Protein AF-A0A9P5Z2N4-F1 (afdb_monomer)

pLDDT: mean 78.74, std 19.6, range [41.5, 98.44]

Sequence (209 aa):
MLFASHQILLLLTFIFSVGIQAVDCGVVTLYYVSRPVPSGFTTISASVEAVGTTIASAIGPGDAGMTRYEIQKIQSKLVFYESDTTVTAVETPFTYTYTMEQGATSVYASVPPFITHQSGAGTEVLYLGIQQNCSLDITQHTGQCVSVDKHPVLVSGDSTSTATTATATFSGQLIPLATLVTSDAKLSRQLMKAPVILLLGAIMTMIAI

Mean predicted aligned error: 12.34 Å

Structure (mmCIF, N/CA/C/O backbone):
data_AF-A0A9P5Z2N4-F1
#
_entry.id   AF-A0A9P5Z2N4-F1
#
loop_
_atom_site.group_PDB
_atom_site.id
_atom_site.type_symbol
_atom_site.label_atom_id
_atom_site.label_alt_id
_atom_site.label_comp_id
_atom_site.label_asym_id
_atom_site.label_entity_id
_atom_site.label_seq_id
_atom_site.pdbx_PDB_ins_code
_atom_site.Cartn_x
_atom_site.Cartn_y
_atom_site.Cartn_z
_atom_site.occupancy
_atom_site.B_iso_or_equiv
_atom_site.auth_seq_id
_atom_site.auth_comp_id
_atom_site.auth_asym_id
_atom_site.auth_atom_id
_atom_site.pdbx_PDB_model_num
ATOM 1 N N . MET A 1 1 ? -26.897 -2.315 73.706 1.00 49.47 1 MET A N 1
ATOM 2 C CA . MET A 1 1 ? -25.876 -3.170 73.061 1.00 49.47 1 MET A CA 1
ATOM 3 C C . MET A 1 1 ? -26.422 -3.656 71.721 1.00 49.47 1 MET A C 1
ATOM 5 O O . MET A 1 1 ? -27.088 -4.674 71.720 1.00 49.47 1 MET A O 1
ATOM 9 N N . LEU A 1 2 ? -26.264 -2.902 70.622 1.00 49.06 2 LEU A N 1
ATOM 10 C CA . LEU A 1 2 ? -26.713 -3.303 69.266 1.00 49.06 2 LEU A CA 1
ATOM 11 C C . LEU A 1 2 ? -26.264 -2.262 68.212 1.00 49.06 2 LEU A C 1
ATOM 13 O O . LEU A 1 2 ? -27.088 -1.648 67.556 1.00 49.06 2 LEU A O 1
ATOM 17 N N . PHE A 1 3 ? -24.960 -1.983 68.080 1.00 49.25 3 PHE A N 1
ATOM 18 C CA . PHE A 1 3 ? -24.471 -1.037 67.047 1.00 49.25 3 PHE A CA 1
ATOM 19 C C . PHE A 1 3 ? -23.152 -1.436 66.354 1.00 49.25 3 PHE A C 1
ATOM 21 O O . PHE A 1 3 ? -22.689 -0.724 65.472 1.00 49.25 3 PHE A O 1
ATOM 28 N N . ALA A 1 4 ? -22.557 -2.592 66.670 1.00 51.97 4 ALA A N 1
ATOM 29 C CA . ALA A 1 4 ? -21.229 -2.958 66.155 1.00 51.97 4 ALA A CA 1
ATOM 30 C C . ALA A 1 4 ? -21.228 -3.743 64.820 1.00 51.97 4 ALA A C 1
ATOM 32 O O . ALA A 1 4 ? -20.167 -3.976 64.251 1.00 51.97 4 ALA A O 1
ATOM 33 N N . SER A 1 5 ? -22.389 -4.150 64.287 1.00 51.84 5 SER A N 1
ATOM 34 C CA . SER A 1 5 ? -22.452 -5.127 63.177 1.00 51.84 5 SER A CA 1
ATOM 35 C C . SER A 1 5 ? -22.497 -4.530 61.760 1.00 51.84 5 SER A C 1
ATOM 37 O O . SER A 1 5 ? -22.418 -5.282 60.794 1.00 51.84 5 SER A O 1
ATOM 39 N N . HIS A 1 6 ? -22.635 -3.209 61.599 1.00 48.25 6 HIS A N 1
ATOM 40 C CA . HIS A 1 6 ? -22.737 -2.576 60.269 1.00 48.25 6 HIS A CA 1
ATOM 41 C C . HIS A 1 6 ? -21.386 -2.166 59.657 1.00 48.25 6 HIS A C 1
ATOM 43 O O . HIS A 1 6 ? -21.294 -1.962 58.451 1.00 48.25 6 HIS A O 1
ATOM 49 N N . GLN A 1 7 ? -20.325 -2.074 60.461 1.00 50.56 7 GLN A N 1
ATOM 50 C CA . GLN A 1 7 ? -19.007 -1.615 59.998 1.00 50.56 7 GLN A CA 1
ATOM 51 C C . GLN A 1 7 ? -18.205 -2.727 59.293 1.00 50.56 7 GLN A C 1
ATOM 53 O O . GLN A 1 7 ? -17.388 -2.444 58.423 1.00 50.56 7 GLN A O 1
ATOM 58 N N . ILE A 1 8 ? -18.476 -3.999 59.612 1.00 51.78 8 ILE A N 1
ATOM 59 C CA . ILE A 1 8 ? -17.767 -5.153 59.028 1.00 51.78 8 ILE A CA 1
ATOM 60 C C . ILE A 1 8 ? -18.281 -5.475 57.612 1.00 51.78 8 ILE A C 1
ATOM 62 O O . ILE A 1 8 ? -17.512 -5.916 56.762 1.00 51.78 8 ILE A O 1
ATOM 66 N N . LEU A 1 9 ? -19.556 -5.190 57.319 1.00 46.62 9 LEU A N 1
ATOM 67 C CA . LEU A 1 9 ? -20.145 -5.457 56.002 1.00 46.62 9 LEU A CA 1
ATOM 68 C C . LEU A 1 9 ? -19.661 -4.464 54.927 1.00 46.62 9 LEU A C 1
ATOM 70 O O . LEU A 1 9 ? -19.480 -4.846 53.776 1.00 46.62 9 LEU A O 1
ATOM 74 N N . LEU A 1 10 ? -19.376 -3.215 55.316 1.00 49.34 10 LEU A N 1
ATOM 75 C CA . LEU A 1 10 ? -18.890 -2.157 54.417 1.00 49.34 10 LEU A CA 1
ATOM 76 C C . LEU A 1 10 ? -17.447 -2.386 53.933 1.00 49.34 10 LEU A C 1
ATOM 78 O O . LEU A 1 10 ? -17.110 -2.025 52.804 1.00 49.34 10 LEU A O 1
ATOM 82 N N . LEU A 1 11 ? -16.605 -3.029 54.749 1.00 48.59 11 LEU A N 1
ATOM 83 C CA . LEU A 1 11 ? -15.219 -3.353 54.385 1.00 48.59 11 LEU A CA 1
ATOM 84 C C . LEU A 1 11 ? -15.117 -4.516 53.385 1.00 48.59 11 LEU A C 1
ATOM 86 O O . LEU A 1 11 ? -14.199 -4.538 52.568 1.00 48.59 11 LEU A O 1
ATOM 90 N N . LEU A 1 12 ? -16.076 -5.447 53.393 1.00 48.12 12 LEU A N 1
ATOM 91 C CA . LEU A 1 12 ? -16.106 -6.579 52.459 1.00 48.12 12 LEU A CA 1
ATOM 92 C C . LEU A 1 12 ? -16.550 -6.182 51.041 1.00 48.12 12 LEU A C 1
ATOM 94 O O . LEU A 1 12 ? -16.115 -6.802 50.074 1.00 48.12 12 LEU A O 1
ATOM 98 N N . THR A 1 13 ? -17.330 -5.110 50.888 1.00 51.53 13 THR A N 1
ATOM 99 C CA . THR A 1 13 ? -17.713 -4.575 49.568 1.00 51.53 13 THR A CA 1
ATOM 100 C C . THR A 1 13 ? -16.596 -3.821 48.842 1.00 51.53 13 THR A C 1
ATOM 102 O O . THR A 1 13 ? -16.658 -3.694 47.624 1.00 51.53 13 THR A O 1
ATOM 105 N N . PHE A 1 14 ? -15.556 -3.354 49.542 1.00 47.91 14 PHE A N 1
ATOM 106 C CA . PHE A 1 14 ? -14.474 -2.573 48.920 1.00 47.91 14 PHE A CA 1
ATOM 107 C C . PHE A 1 14 ? -13.378 -3.440 48.271 1.00 47.91 14 PHE A C 1
ATOM 109 O O . PHE A 1 14 ? -12.600 -2.952 47.456 1.00 47.91 14 PHE A O 1
ATOM 116 N N . ILE A 1 15 ? -13.312 -4.734 48.605 1.00 51.53 15 ILE A N 1
ATOM 117 C CA . ILE A 1 15 ? -12.275 -5.652 48.098 1.00 51.53 15 ILE A CA 1
ATOM 118 C C . ILE A 1 15 ? -12.666 -6.256 46.733 1.00 51.53 15 ILE A C 1
ATOM 120 O O . ILE A 1 15 ? -11.799 -6.681 45.975 1.00 51.53 15 ILE A O 1
ATOM 124 N N . PHE A 1 16 ? -13.951 -6.226 46.359 1.00 47.72 16 PHE A N 1
ATOM 125 C CA . PHE A 1 16 ? -14.442 -6.798 45.094 1.00 47.72 16 PHE A CA 1
ATOM 126 C C . PHE A 1 16 ? -14.500 -5.818 43.910 1.00 47.72 16 PHE A C 1
ATOM 128 O O . PHE A 1 16 ? -14.887 -6.209 42.812 1.00 47.72 16 PHE A O 1
ATOM 135 N N . SER A 1 17 ? -14.086 -4.562 44.091 1.00 48.25 17 SER A N 1
ATOM 136 C CA . SER A 1 17 ? -14.021 -3.561 43.016 1.00 48.25 17 SER A 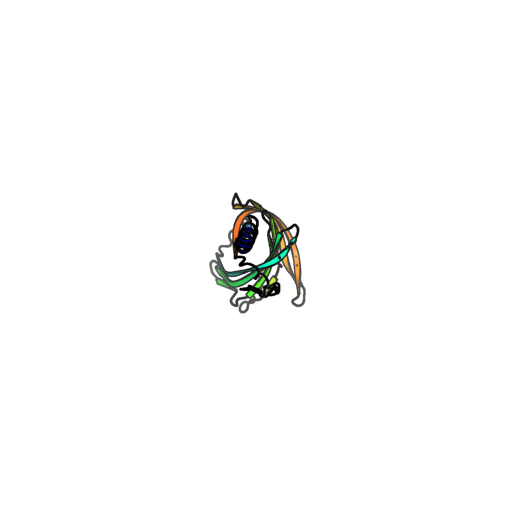CA 1
ATOM 137 C C . SER A 1 17 ? -12.646 -3.457 42.350 1.00 48.25 17 SER A C 1
ATOM 139 O O . SER A 1 17 ? -12.374 -2.476 41.658 1.00 48.25 17 SER A O 1
ATOM 141 N N . VAL A 1 18 ? -11.782 -4.474 42.488 1.00 55.22 18 VAL A N 1
ATOM 142 C CA . VAL A 1 18 ? -10.715 -4.706 41.500 1.00 55.22 18 VAL A CA 1
ATOM 143 C C . VAL A 1 18 ? -11.405 -5.221 40.239 1.00 55.22 18 VAL A C 1
ATOM 145 O O . VAL A 1 18 ? -11.436 -6.415 39.955 1.00 55.22 18 VAL A O 1
ATOM 148 N N . GLY A 1 19 ? -12.061 -4.292 39.543 1.00 54.59 19 GLY A N 1
ATOM 149 C CA . GLY A 1 19 ? -12.701 -4.533 38.269 1.00 54.59 19 GLY A CA 1
ATOM 150 C C . GLY A 1 19 ? -11.658 -5.119 37.339 1.00 54.59 19 GLY A C 1
ATOM 151 O O . GLY A 1 19 ? -10.677 -4.458 36.996 1.00 54.59 19 GLY A O 1
ATOM 152 N N . ILE A 1 20 ? -11.866 -6.379 36.972 1.00 55.12 20 ILE A N 1
ATOM 153 C CA . ILE A 1 20 ? -11.222 -6.999 35.827 1.00 55.12 20 ILE A CA 1
ATOM 154 C C . ILE A 1 20 ? -11.697 -6.169 34.637 1.00 55.12 20 ILE A C 1
ATOM 156 O O . ILE A 1 20 ? -12.776 -6.405 34.099 1.00 55.12 20 ILE A O 1
ATOM 160 N N . GLN A 1 21 ? -10.955 -5.118 34.297 1.00 57.78 21 GLN A N 1
ATOM 161 C CA . GLN A 1 21 ? -11.169 -4.430 33.039 1.00 57.78 21 GLN A CA 1
ATOM 162 C C . GLN A 1 21 ? -10.746 -5.434 31.979 1.00 57.78 21 GLN A C 1
ATOM 164 O O . GLN A 1 21 ? -9.568 -5.785 31.880 1.00 57.78 21 GLN A O 1
ATOM 169 N N . ALA A 1 22 ? -11.742 -5.996 31.296 1.00 56.75 22 ALA A N 1
ATOM 170 C CA . ALA A 1 22 ? -11.504 -6.792 30.114 1.00 56.75 22 ALA A CA 1
ATOM 171 C C . ALA A 1 22 ? -10.691 -5.917 29.160 1.00 56.75 22 ALA A C 1
ATOM 173 O O . ALA A 1 22 ? -11.101 -4.819 28.793 1.00 56.75 22 ALA A O 1
ATOM 174 N N . VAL A 1 23 ? -9.488 -6.386 28.864 1.00 59.09 23 VAL A N 1
ATOM 175 C CA . VAL A 1 23 ? -8.618 -5.811 27.851 1.00 59.09 23 VAL A CA 1
ATOM 176 C C . VAL A 1 23 ? -9.277 -6.117 26.511 1.00 59.09 23 VAL A C 1
ATOM 178 O O . VAL A 1 23 ? -9.198 -7.248 26.028 1.00 59.09 23 VAL A O 1
ATOM 181 N N . ASP A 1 24 ? -9.992 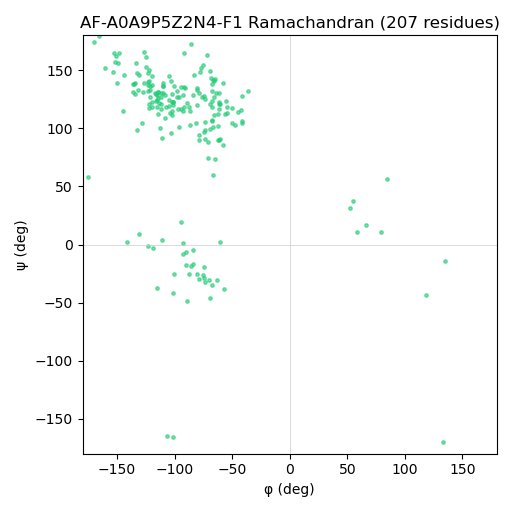-5.143 25.951 1.00 65.62 24 ASP A N 1
ATOM 182 C CA . ASP A 1 24 ? -10.571 -5.265 24.617 1.00 65.62 24 ASP A CA 1
ATOM 183 C C . ASP A 1 24 ? -9.448 -5.130 23.586 1.00 65.62 24 ASP A C 1
ATOM 185 O O . ASP A 1 24 ? -9.028 -4.036 23.207 1.00 65.62 24 ASP A O 1
ATOM 189 N N . CYS A 1 25 ? -8.943 -6.273 23.122 1.00 74.00 25 CYS A N 1
ATOM 190 C CA . CYS A 1 25 ? -8.045 -6.326 21.978 1.00 74.00 25 CYS A CA 1
ATOM 191 C C . CYS A 1 25 ? -8.780 -5.802 20.735 1.00 74.00 25 CYS A C 1
ATOM 193 O O . CYS A 1 25 ? -9.564 -6.520 20.111 1.00 74.00 25 CYS A O 1
ATOM 195 N N . GLY A 1 26 ? -8.506 -4.555 20.354 1.00 84.19 26 GLY A N 1
ATOM 196 C CA . GLY A 1 26 ? -8.968 -3.990 19.093 1.00 84.19 26 GLY A CA 1
ATOM 197 C C . GLY A 1 26 ? -8.356 -4.724 17.897 1.00 84.19 26 GLY A C 1
ATOM 198 O O . GLY A 1 26 ? -7.142 -4.925 17.821 1.00 84.19 26 GLY A O 1
ATOM 199 N N . VAL A 1 27 ? -9.193 -5.122 16.939 1.00 90.88 27 VAL A N 1
ATOM 200 C CA . VAL A 1 27 ? -8.747 -5.622 15.633 1.00 90.88 27 VAL A CA 1
ATOM 201 C C . VAL A 1 27 ? -9.061 -4.558 14.593 1.00 90.88 27 VAL A C 1
ATOM 203 O O . VAL A 1 27 ? -10.222 -4.215 14.379 1.00 90.88 27 VAL A O 1
ATOM 206 N N . VAL A 1 28 ? -8.029 -4.036 13.938 1.00 93.00 28 VAL A N 1
ATOM 207 C CA . VAL A 1 28 ? -8.159 -3.015 12.897 1.00 93.00 28 VAL A CA 1
ATOM 208 C C . VAL A 1 28 ? -7.728 -3.607 11.568 1.00 93.00 28 VAL A C 1
ATOM 210 O O . VAL A 1 28 ? -6.590 -4.041 11.420 1.00 93.00 28 VAL A O 1
ATOM 213 N N . THR A 1 29 ? -8.622 -3.601 10.582 1.00 96.12 29 THR A N 1
ATOM 214 C CA . THR A 1 29 ? -8.274 -3.983 9.208 1.00 96.12 29 THR A CA 1
ATOM 215 C C . THR A 1 29 ? -8.096 -2.734 8.361 1.00 96.12 29 THR A C 1
ATOM 217 O O . THR A 1 29 ? -8.993 -1.897 8.267 1.00 96.12 29 THR A O 1
ATOM 220 N N . LEU A 1 30 ? -6.920 -2.606 7.761 1.00 97.00 30 LEU A N 1
ATOM 221 C CA . LEU A 1 30 ? -6.584 -1.569 6.800 1.00 97.00 30 LEU A CA 1
ATOM 222 C C . LEU A 1 30 ? -7.135 -1.955 5.435 1.00 97.00 30 LEU A C 1
ATOM 224 O O . LEU A 1 30 ? -6.949 -3.092 5.006 1.00 97.00 30 LEU A O 1
ATOM 228 N N . TYR A 1 31 ? -7.771 -1.014 4.749 1.00 97.38 31 TYR A N 1
ATOM 229 C CA . TYR A 1 31 ? -8.357 -1.239 3.432 1.00 97.38 31 TYR A CA 1
ATOM 230 C C . TYR A 1 31 ? -7.777 -0.282 2.401 1.00 97.38 31 TYR A C 1
ATOM 232 O O . TYR A 1 31 ? -7.442 0.862 2.700 1.00 97.38 31 TYR A O 1
ATOM 240 N N . TYR A 1 32 ? -7.729 -0.742 1.156 1.00 96.00 32 TYR A N 1
ATOM 241 C CA . TYR A 1 32 ? -7.607 0.126 -0.007 1.00 96.00 32 TYR A CA 1
ATOM 242 C C . TYR A 1 32 ? -8.747 -0.154 -0.985 1.00 96.00 32 TYR A C 1
ATOM 244 O O . TYR A 1 32 ? -9.396 -1.197 -0.920 1.00 96.00 32 TYR A O 1
ATOM 252 N N . VAL A 1 33 ? -9.001 0.786 -1.893 1.00 97.75 33 VAL A N 1
ATOM 253 C CA . VAL A 1 33 ? -10.043 0.651 -2.916 1.00 97.75 33 VAL A CA 1
ATOM 254 C C . VAL A 1 33 ? -9.406 0.190 -4.220 1.00 97.75 33 VAL A C 1
ATOM 256 O O . VAL A 1 33 ? -8.464 0.820 -4.706 1.00 97.75 33 VAL A O 1
ATOM 259 N N . SER A 1 34 ? -9.923 -0.889 -4.807 1.00 96.31 34 SER A N 1
ATOM 260 C CA . SER A 1 34 ? -9.450 -1.408 -6.091 1.00 96.31 34 SER A CA 1
ATOM 261 C C . SER A 1 34 ? -9.640 -0.368 -7.203 1.00 96.31 34 SER A C 1
ATOM 263 O O . SER A 1 34 ? -10.770 0.041 -7.480 1.00 96.31 34 SER A O 1
ATOM 265 N N . ARG A 1 35 ? -8.565 0.043 -7.879 1.00 92.88 35 ARG A N 1
ATOM 266 C CA . ARG A 1 35 ? -8.661 0.931 -9.046 1.00 92.88 35 ARG A CA 1
ATOM 267 C C . ARG A 1 35 ? -9.081 0.121 -10.281 1.00 92.88 35 ARG A C 1
ATOM 269 O O . ARG A 1 35 ? -8.463 -0.912 -10.538 1.00 92.88 35 ARG A O 1
ATOM 276 N N . PRO A 1 36 ? -10.092 0.554 -11.056 1.00 89.50 36 PRO A N 1
ATOM 277 C CA . PRO A 1 36 ? -10.423 -0.105 -12.313 1.00 89.50 36 PRO A CA 1
ATOM 278 C C . PRO A 1 36 ? -9.267 0.038 -13.309 1.00 89.50 36 PRO A C 1
ATOM 280 O O . PRO A 1 36 ? -8.630 1.091 -13.388 1.00 89.50 36 PRO A O 1
ATOM 283 N N . VAL A 1 37 ? -9.015 -1.015 -14.088 1.00 83.44 37 VAL A N 1
ATOM 284 C CA . VAL A 1 37 ? -8.074 -0.952 -15.213 1.00 83.44 37 VAL A CA 1
ATOM 285 C C . VAL A 1 37 ? -8.684 -0.026 -16.276 1.00 83.44 37 VAL A C 1
ATOM 287 O O . VAL A 1 37 ? -9.816 -0.282 -16.694 1.00 83.44 37 VAL A O 1
ATOM 290 N N . PRO A 1 38 ? -8.006 1.056 -16.706 1.00 77.56 38 PRO A N 1
ATOM 291 C CA . PRO A 1 38 ? -8.596 1.988 -17.660 1.00 77.56 38 PRO A CA 1
ATOM 292 C C . PRO A 1 38 ? -8.916 1.293 -18.990 1.00 77.56 38 PRO A C 1
ATOM 294 O O . PRO A 1 38 ? -8.071 0.614 -19.576 1.00 77.56 38 PRO A O 1
ATOM 297 N N . SER A 1 39 ? -10.141 1.475 -19.485 1.00 67.06 39 SER A N 1
ATOM 298 C CA . SER A 1 39 ? -10.569 0.971 -20.790 1.00 67.06 39 SER A CA 1
ATOM 299 C C . SER A 1 39 ? -9.785 1.686 -21.893 1.00 67.06 39 SER A C 1
ATOM 301 O O . SER A 1 39 ? -9.961 2.887 -22.085 1.00 67.06 39 SER A O 1
ATOM 303 N N . GLY A 1 40 ? -8.907 0.977 -22.600 1.00 58.91 40 GLY A N 1
ATOM 304 C CA . GLY A 1 40 ? -8.077 1.561 -23.664 1.00 58.91 40 GLY A CA 1
ATOM 305 C C . GLY A 1 40 ? -6.610 1.150 -23.608 1.00 58.91 40 GLY A C 1
ATOM 306 O O . GLY A 1 40 ? -5.910 1.280 -24.607 1.00 58.91 40 GLY A O 1
ATOM 307 N N . PHE A 1 41 ? -6.156 0.575 -22.493 1.00 60.38 41 PHE A N 1
ATOM 308 C CA . PHE A 1 41 ? -4.926 -0.205 -22.512 1.00 60.38 41 PHE A CA 1
ATOM 309 C C . PHE A 1 41 ? -5.237 -1.527 -23.215 1.00 60.38 41 PHE A C 1
ATOM 311 O O . PHE A 1 41 ? -5.923 -2.384 -22.657 1.00 60.38 41 PHE A O 1
ATOM 318 N N . THR A 1 42 ? -4.775 -1.685 -24.462 1.00 55.41 42 THR A N 1
ATOM 319 C CA . THR A 1 42 ? -4.594 -3.020 -25.046 1.00 55.41 42 THR A CA 1
ATOM 320 C C . THR A 1 42 ? -3.799 -3.802 -24.025 1.00 55.41 42 THR A C 1
ATOM 322 O O . THR A 1 42 ? -2.700 -3.369 -23.680 1.00 55.41 42 THR A O 1
ATOM 325 N N . THR A 1 43 ? -4.385 -4.872 -23.486 1.00 55.69 43 THR A N 1
ATOM 326 C CA . THR A 1 43 ? -3.714 -5.784 -22.564 1.00 55.69 43 THR A CA 1
ATOM 327 C C . THR A 1 43 ? -2.366 -6.106 -23.178 1.00 55.69 43 THR A C 1
ATOM 329 O O . THR A 1 43 ? -2.301 -6.836 -24.166 1.00 55.69 43 THR A O 1
ATOM 332 N N . ILE A 1 44 ? -1.303 -5.490 -22.659 1.00 57.53 44 ILE A N 1
ATOM 333 C CA . ILE A 1 44 ? 0.042 -5.925 -22.980 1.00 57.53 44 ILE A CA 1
ATOM 334 C C . ILE A 1 44 ? -0.001 -7.394 -22.585 1.00 57.53 44 ILE A C 1
ATOM 336 O O . ILE A 1 44 ? -0.387 -7.704 -21.458 1.00 57.53 44 ILE A O 1
ATOM 340 N N . SER A 1 45 ? 0.307 -8.299 -23.510 1.00 65.56 45 SER A N 1
ATOM 341 C CA . SER A 1 45 ? 0.278 -9.749 -23.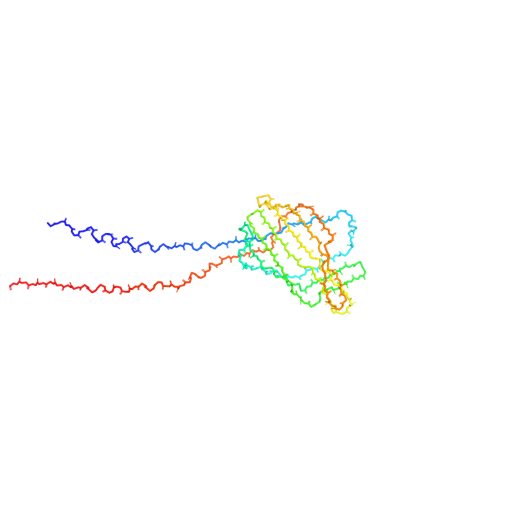271 1.00 65.56 45 SER A CA 1
ATOM 342 C C . SER A 1 45 ? 1.239 -10.185 -22.154 1.00 65.56 45 SER A C 1
ATOM 344 O O . SER A 1 45 ? 1.365 -11.373 -21.880 1.00 65.56 45 SER A O 1
ATOM 346 N N . ALA A 1 46 ? 1.924 -9.222 -21.532 1.00 76.81 46 ALA A N 1
ATOM 347 C CA . ALA A 1 46 ? 2.723 -9.365 -20.346 1.00 76.81 46 ALA A CA 1
ATOM 348 C C . ALA A 1 46 ? 1.859 -9.802 -19.156 1.00 76.81 46 ALA A C 1
ATOM 350 O O . ALA A 1 46 ? 1.039 -9.032 -18.648 1.00 76.81 46 ALA A O 1
ATOM 351 N N . SER A 1 47 ? 2.072 -11.023 -18.669 1.00 85.12 47 SER A N 1
ATOM 352 C CA . SER A 1 47 ? 1.619 -11.373 -17.321 1.00 85.12 47 SER A CA 1
ATOM 353 C C . SER A 1 47 ? 2.651 -10.895 -16.300 1.00 85.12 47 SER A C 1
ATOM 355 O O . SER A 1 47 ? 3.849 -10.863 -16.584 1.00 85.12 47 SER A O 1
ATOM 357 N N . VAL A 1 48 ? 2.188 -10.477 -15.124 1.00 87.69 48 VAL A N 1
ATOM 358 C CA . VAL A 1 48 ? 3.053 -9.950 -14.065 1.00 87.69 48 VAL A CA 1
ATOM 359 C C . VAL A 1 48 ? 2.999 -10.891 -12.877 1.00 87.69 48 VAL A C 1
ATOM 361 O O . VAL A 1 48 ? 1.927 -11.146 -12.331 1.00 87.69 48 VAL A O 1
ATOM 364 N N . GLU A 1 49 ? 4.158 -11.375 -12.446 1.00 90.88 49 GLU A N 1
ATOM 365 C CA . GLU A 1 49 ? 4.310 -12.057 -11.166 1.00 90.88 49 GLU A CA 1
ATOM 366 C C . GLU A 1 49 ? 5.000 -11.119 -10.184 1.00 90.88 49 GLU A C 1
ATOM 368 O O . GLU A 1 49 ? 6.140 -10.706 -10.392 1.00 90.88 49 GLU A O 1
ATOM 373 N N . ALA A 1 50 ? 4.306 -10.808 -9.094 1.00 90.62 50 ALA A N 1
ATOM 374 C CA . ALA A 1 50 ? 4.827 -10.003 -8.004 1.00 90.62 50 ALA A CA 1
ATOM 375 C C . ALA A 1 50 ? 4.759 -10.807 -6.703 1.00 90.62 50 ALA A C 1
ATOM 377 O O . ALA A 1 50 ? 3.697 -11.300 -6.328 1.00 90.62 50 ALA A O 1
ATOM 378 N N . VAL A 1 51 ? 5.885 -10.906 -5.998 1.00 93.69 51 VAL A N 1
ATOM 379 C CA . VAL A 1 51 ? 5.966 -11.511 -4.663 1.00 93.69 51 VAL A CA 1
ATOM 380 C C . VAL A 1 51 ? 6.510 -10.479 -3.693 1.00 93.69 51 VAL A C 1
ATOM 382 O O . VAL A 1 51 ? 7.505 -9.806 -3.971 1.00 93.69 51 VAL A O 1
ATOM 385 N N . GLY A 1 52 ? 5.855 -10.357 -2.545 1.00 93.44 52 GLY A N 1
ATOM 386 C CA . GLY A 1 52 ? 6.300 -9.467 -1.491 1.00 93.44 52 GLY A CA 1
ATOM 387 C C . GLY A 1 52 ? 5.539 -9.658 -0.190 1.00 93.44 52 GLY A C 1
ATOM 388 O O . GLY A 1 52 ? 4.558 -10.397 -0.118 1.00 93.44 52 GLY A O 1
ATOM 389 N N . THR A 1 53 ? 6.003 -8.948 0.830 1.00 96.00 53 THR A N 1
ATOM 390 C CA . THR A 1 53 ? 5.416 -8.927 2.171 1.00 96.00 53 THR A CA 1
ATOM 391 C C . THR A 1 53 ? 4.997 -7.504 2.505 1.00 96.00 53 THR A C 1
ATOM 393 O O . THR A 1 53 ? 5.735 -6.558 2.236 1.00 96.00 53 THR A O 1
ATOM 396 N N . THR A 1 54 ? 3.819 -7.348 3.105 1.00 96.06 54 THR A N 1
ATOM 397 C CA . THR A 1 54 ? 3.356 -6.062 3.640 1.00 96.06 54 THR A CA 1
ATOM 398 C C . THR A 1 54 ? 3.396 -6.111 5.161 1.00 96.06 54 THR A C 1
ATOM 400 O O . THR A 1 54 ? 2.853 -7.031 5.766 1.00 96.06 54 THR A O 1
ATOM 403 N N . ILE A 1 55 ? 4.032 -5.116 5.771 1.00 96.38 55 ILE A N 1
ATOM 404 C CA . ILE A 1 55 ? 4.061 -4.900 7.216 1.00 96.38 55 ILE A CA 1
ATOM 405 C C . ILE A 1 55 ? 3.380 -3.560 7.478 1.00 96.38 55 ILE A C 1
ATOM 407 O O . ILE A 1 55 ? 3.702 -2.567 6.831 1.00 96.38 55 ILE A O 1
ATOM 411 N N . ALA A 1 56 ? 2.438 -3.534 8.413 1.00 96.88 56 ALA A N 1
ATOM 412 C CA . ALA A 1 56 ? 1.742 -2.319 8.812 1.00 96.88 56 ALA A CA 1
ATOM 413 C C . ALA A 1 56 ? 1.943 -2.074 10.306 1.00 96.88 56 ALA A C 1
ATOM 415 O O . ALA A 1 56 ? 1.813 -2.997 11.113 1.00 96.88 56 ALA A O 1
ATOM 416 N N . SER A 1 57 ? 2.222 -0.829 10.676 1.00 96.00 57 SER A N 1
ATOM 417 C CA . SER A 1 57 ? 2.334 -0.401 12.067 1.00 96.00 57 SER A CA 1
ATOM 418 C C . SER A 1 57 ? 1.579 0.909 12.275 1.00 96.00 57 SER A C 1
ATOM 420 O O . SER A 1 57 ? 1.606 1.801 11.430 1.00 96.00 57 SER A O 1
ATOM 422 N N . ALA A 1 58 ? 0.868 1.030 13.397 1.00 96.00 58 ALA A N 1
ATOM 423 C CA . ALA A 1 58 ? 0.284 2.306 13.795 1.00 96.00 58 ALA A CA 1
ATOM 424 C C . ALA A 1 58 ? 1.402 3.225 14.310 1.00 96.00 58 ALA A C 1
ATOM 426 O O . ALA A 1 58 ? 2.160 2.833 15.197 1.00 96.00 58 ALA A O 1
ATOM 427 N N . ILE A 1 59 ? 1.491 4.442 13.770 1.00 96.31 59 ILE A N 1
ATOM 428 C CA . ILE A 1 59 ? 2.521 5.432 14.131 1.00 96.31 59 ILE A CA 1
ATOM 429 C C . ILE A 1 59 ? 1.964 6.644 14.883 1.00 96.31 59 ILE A C 1
ATOM 431 O O . ILE A 1 59 ? 2.704 7.570 15.206 1.00 96.31 59 ILE A O 1
ATOM 435 N N . GLY A 1 60 ? 0.667 6.635 15.194 1.00 93.44 60 GLY A N 1
ATOM 436 C CA . GLY A 1 60 ? 0.021 7.641 16.032 1.00 93.44 60 GLY A CA 1
ATOM 437 C C . GLY A 1 60 ? -1.284 8.168 15.437 1.00 93.44 60 GLY A C 1
ATOM 438 O O . GLY A 1 60 ? -1.796 7.608 14.466 1.00 93.44 60 GLY A O 1
ATOM 439 N N . PRO A 1 61 ? -1.849 9.235 16.020 1.00 95.94 61 PRO A N 1
ATOM 440 C CA . PRO A 1 61 ? -3.014 9.901 15.454 1.00 95.94 61 PRO A CA 1
ATOM 441 C C . PRO A 1 61 ? -2.664 10.578 14.119 1.00 95.94 61 PRO A C 1
ATOM 443 O O . PRO A 1 61 ? -1.576 11.131 13.948 1.00 95.94 61 PRO A O 1
ATOM 446 N N . GLY A 1 62 ? -3.599 10.509 13.179 1.00 94.38 62 GLY A N 1
ATOM 447 C CA . GLY A 1 62 ? -3.610 11.266 11.931 1.00 94.38 62 GLY A CA 1
ATOM 448 C C . GLY A 1 62 ? -4.566 12.456 12.006 1.00 94.38 62 GLY A C 1
ATOM 449 O O . GLY A 1 62 ? -5.032 12.844 13.083 1.00 94.38 62 GLY A O 1
ATOM 450 N N . ASP A 1 63 ? -4.879 13.024 10.848 1.00 93.12 63 ASP A N 1
ATOM 451 C CA . ASP A 1 63 ? -5.764 14.178 10.748 1.00 93.12 63 ASP A CA 1
ATOM 452 C C . ASP A 1 63 ? -7.234 13.775 10.945 1.00 93.12 63 ASP A C 1
ATOM 454 O O . ASP A 1 63 ? -7.634 12.636 10.701 1.00 93.12 63 ASP A O 1
ATOM 458 N N . ALA A 1 64 ? -8.064 14.719 11.403 1.00 93.00 64 ALA A N 1
ATOM 459 C CA . ALA A 1 64 ? -9.516 14.541 11.549 1.00 93.00 64 ALA A CA 1
ATOM 460 C C . ALA A 1 64 ? -9.948 13.284 12.346 1.00 93.00 64 ALA A C 1
ATOM 462 O O . ALA A 1 64 ? -11.002 12.705 12.086 1.00 93.00 64 ALA A O 1
ATOM 463 N N . GLY A 1 65 ? -9.142 12.859 13.326 1.00 91.56 65 GLY A N 1
ATOM 464 C CA . GLY A 1 65 ? -9.435 11.686 14.159 1.00 91.56 65 GLY A CA 1
ATOM 465 C C . GLY A 1 65 ? -9.125 10.340 13.495 1.00 91.56 65 GLY A C 1
ATOM 466 O O . GLY A 1 65 ? -9.502 9.299 14.031 1.00 91.56 65 GLY A O 1
ATOM 467 N N . MET A 1 66 ? -8.439 10.336 12.349 1.00 96.38 66 MET A N 1
ATOM 468 C CA . MET A 1 66 ? -7.897 9.117 11.752 1.00 96.38 66 MET A CA 1
ATOM 469 C C . MET A 1 66 ? -6.702 8.597 12.558 1.00 96.38 66 MET A C 1
ATOM 471 O O . MET A 1 66 ? -6.095 9.312 13.354 1.00 96.38 66 MET A O 1
ATOM 475 N N . THR A 1 67 ? -6.334 7.338 12.339 1.00 96.62 67 THR A N 1
ATOM 476 C CA . THR A 1 67 ? -5.052 6.795 12.809 1.00 96.62 67 THR A CA 1
ATOM 477 C C . THR A 1 67 ? -4.077 6.770 11.645 1.00 96.62 67 THR A C 1
ATOM 479 O O . THR A 1 67 ? -4.453 6.376 10.541 1.00 96.62 67 THR A O 1
ATOM 482 N N . ARG A 1 68 ? -2.833 7.185 11.885 1.00 97.75 68 ARG A N 1
ATOM 483 C CA . ARG A 1 68 ? -1.750 7.133 10.909 1.00 97.75 68 ARG A CA 1
ATOM 484 C C . ARG A 1 68 ? -0.989 5.819 11.046 1.00 97.75 68 ARG A C 1
ATOM 486 O O . ARG A 1 68 ? -0.633 5.395 12.146 1.00 97.75 68 ARG A O 1
ATOM 493 N N . TYR A 1 69 ? -0.704 5.213 9.907 1.00 97.62 69 TYR A N 1
ATOM 494 C CA . TYR A 1 69 ? 0.004 3.957 9.757 1.00 97.62 69 TYR A CA 1
ATOM 495 C C . TYR A 1 69 ? 1.223 4.155 8.861 1.00 97.62 69 TYR A C 1
ATOM 497 O O . TYR A 1 69 ? 1.152 4.849 7.842 1.00 97.62 69 TYR A O 1
ATOM 505 N N . GLU A 1 70 ? 2.328 3.520 9.231 1.00 97.56 70 GLU A N 1
ATOM 506 C CA . GLU A 1 70 ? 3.441 3.276 8.323 1.00 97.56 70 GLU A CA 1
ATOM 507 C C . GLU A 1 70 ? 3.242 1.902 7.692 1.00 97.56 70 GLU A C 1
ATOM 509 O O . GLU A 1 70 ? 3.019 0.904 8.384 1.00 97.56 70 GLU A O 1
ATOM 514 N N . ILE A 1 71 ? 3.308 1.858 6.366 1.00 97.69 71 ILE A N 1
ATOM 515 C CA . ILE A 1 71 ? 3.234 0.625 5.601 1.00 97.69 71 ILE A CA 1
ATOM 516 C C . ILE A 1 71 ? 4.591 0.386 4.960 1.00 97.69 71 ILE A C 1
ATOM 518 O O . ILE A 1 71 ? 5.065 1.204 4.172 1.00 97.69 71 ILE A O 1
ATOM 522 N N . GLN A 1 72 ? 5.197 -0.751 5.276 1.00 97.06 72 GLN A N 1
ATOM 523 C CA . GLN A 1 72 ? 6.421 -1.221 4.648 1.00 97.06 72 GLN A CA 1
ATOM 524 C C . GLN A 1 72 ? 6.071 -2.345 3.681 1.00 97.06 72 GLN A C 1
ATOM 526 O O . GLN A 1 72 ? 5.452 -3.342 4.062 1.00 97.06 72 GLN A O 1
ATOM 531 N N . LYS A 1 73 ? 6.468 -2.194 2.421 1.00 94.62 73 LYS A N 1
ATOM 532 C CA . LYS A 1 73 ? 6.339 -3.234 1.406 1.00 94.62 73 LYS A CA 1
ATOM 533 C C . LYS A 1 73 ? 7.718 -3.731 1.025 1.00 94.62 73 LYS A C 1
ATOM 535 O O . LYS A 1 73 ? 8.540 -2.980 0.509 1.00 94.62 73 LYS A O 1
ATOM 540 N N . ILE A 1 74 ? 7.950 -5.006 1.302 1.00 94.81 74 ILE A N 1
ATOM 541 C CA . ILE A 1 74 ? 9.168 -5.724 0.947 1.00 94.81 74 ILE A CA 1
ATOM 542 C C . ILE A 1 74 ? 8.866 -6.455 -0.356 1.00 94.81 74 ILE A C 1
ATOM 544 O O . ILE A 1 74 ? 8.182 -7.477 -0.342 1.00 94.81 74 ILE A O 1
ATOM 548 N N . GLN A 1 75 ? 9.323 -5.914 -1.480 1.00 93.75 75 GLN A N 1
ATOM 549 C CA . GLN A 1 75 ? 9.170 -6.546 -2.785 1.00 93.75 75 GLN A CA 1
ATOM 550 C C . GLN A 1 75 ? 10.340 -7.505 -2.990 1.00 93.75 75 GLN A C 1
ATOM 552 O O . GLN A 1 75 ? 11.483 -7.063 -3.060 1.00 93.75 75 GLN A O 1
ATOM 557 N N . SER A 1 76 ? 10.068 -8.806 -3.073 1.00 93.38 76 SER A N 1
ATOM 558 C CA . SER A 1 76 ? 11.104 -9.835 -3.231 1.00 93.38 76 SER A CA 1
ATOM 559 C C . SER A 1 76 ? 11.249 -10.341 -4.662 1.00 93.38 76 SER A C 1
ATOM 561 O O . SER A 1 76 ? 12.323 -10.812 -5.017 1.00 93.38 76 SER A O 1
ATOM 563 N N . LYS A 1 77 ? 10.196 -10.246 -5.483 1.00 90.88 77 LYS A N 1
ATOM 564 C CA . LYS A 1 77 ? 10.221 -10.650 -6.896 1.00 90.88 77 LYS A CA 1
ATOM 565 C C . LYS A 1 77 ? 9.251 -9.817 -7.717 1.00 90.88 77 LYS A C 1
ATOM 567 O O . LYS A 1 77 ? 8.131 -9.575 -7.272 1.00 90.88 77 LYS A O 1
ATOM 572 N N . LEU A 1 78 ? 9.661 -9.422 -8.915 1.00 89.94 78 LEU A N 1
ATOM 573 C CA . LEU A 1 78 ? 8.804 -8.809 -9.925 1.00 89.94 78 LEU A CA 1
ATOM 574 C C . LEU A 1 78 ? 9.283 -9.288 -11.290 1.00 89.94 78 LEU A C 1
ATOM 576 O O . LEU A 1 78 ? 10.410 -8.990 -11.686 1.00 89.94 78 LEU A O 1
ATOM 580 N N . VAL A 1 79 ? 8.441 -10.050 -11.978 1.00 89.19 79 VAL A N 1
ATOM 581 C CA . VAL A 1 79 ? 8.745 -10.620 -13.289 1.00 89.19 79 VAL A CA 1
ATOM 582 C C . VAL A 1 79 ? 7.636 -10.266 -14.264 1.00 89.19 79 VAL A C 1
ATOM 584 O O . VAL A 1 79 ? 6.455 -10.451 -13.967 1.00 89.19 79 VAL A O 1
ATOM 587 N N . PHE A 1 80 ? 8.040 -9.770 -15.427 1.00 88.50 80 PHE A N 1
ATOM 588 C CA . PHE A 1 80 ? 7.178 -9.534 -16.573 1.00 88.50 80 PHE A CA 1
ATOM 589 C C . PHE A 1 80 ? 7.387 -10.669 -17.576 1.00 88.50 80 PHE A C 1
ATOM 591 O O . PHE A 1 80 ? 8.502 -10.887 -18.050 1.00 88.50 80 PHE A O 1
ATOM 598 N N . TYR A 1 81 ? 6.321 -11.403 -17.880 1.00 89.88 81 TYR A N 1
ATOM 599 C CA . TYR A 1 81 ? 6.324 -12.486 -18.861 1.00 89.88 81 TYR A CA 1
ATOM 600 C C . TYR A 1 81 ? 5.660 -12.008 -20.144 1.00 89.88 81 TYR A C 1
ATOM 602 O O . TYR A 1 81 ? 4.435 -12.043 -20.245 1.00 89.88 81 TYR A O 1
ATOM 610 N N . GLU A 1 82 ? 6.460 -11.554 -21.100 1.00 88.62 82 GLU A N 1
ATOM 611 C CA . GLU A 1 82 ? 6.014 -11.192 -22.445 1.00 88.62 82 GLU A CA 1
ATOM 612 C C . GLU A 1 82 ? 5.982 -12.431 -23.357 1.00 88.62 82 GLU A C 1
ATOM 614 O O . GLU A 1 82 ? 6.421 -13.511 -22.964 1.00 88.62 82 GLU A O 1
ATOM 619 N N . SER A 1 83 ? 5.451 -12.302 -24.580 1.00 88.00 83 SER A N 1
ATOM 620 C CA . SER A 1 83 ? 5.278 -13.443 -25.498 1.00 88.00 83 SER A CA 1
ATOM 621 C C . SER A 1 83 ? 6.581 -14.186 -25.795 1.00 88.00 83 SER A C 1
ATOM 623 O O . SER A 1 83 ? 6.578 -15.412 -25.866 1.00 88.00 83 SER A O 1
ATOM 625 N N . ASP A 1 84 ? 7.681 -13.443 -25.935 1.00 89.31 84 ASP A N 1
ATOM 626 C CA . ASP A 1 84 ? 8.967 -13.962 -26.413 1.00 89.31 84 ASP A CA 1
ATOM 627 C C . ASP A 1 84 ? 10.119 -13.715 -25.427 1.00 89.31 84 ASP A C 1
ATOM 629 O O . ASP A 1 84 ? 11.260 -14.097 -25.689 1.00 89.31 84 ASP A O 1
ATOM 633 N N . THR A 1 85 ? 9.848 -13.064 -24.292 1.00 88.44 85 THR A N 1
ATOM 634 C CA . THR A 1 85 ? 10.875 -12.722 -23.305 1.00 88.44 85 THR A CA 1
ATOM 635 C C . THR A 1 85 ? 10.333 -12.706 -21.882 1.00 88.44 85 THR A C 1
ATOM 637 O O . THR A 1 85 ? 9.143 -12.529 -21.630 1.00 88.44 85 THR A O 1
ATOM 640 N N . THR A 1 86 ? 11.232 -12.901 -20.925 1.00 89.75 86 THR A N 1
ATOM 641 C CA . THR A 1 86 ? 10.954 -12.758 -19.498 1.00 89.75 86 THR A CA 1
ATOM 642 C C . THR A 1 86 ? 11.903 -11.716 -18.936 1.00 89.75 86 THR A C 1
ATOM 644 O O . THR A 1 86 ? 13.121 -11.878 -19.009 1.00 89.75 86 THR A O 1
ATOM 647 N N . VAL A 1 87 ? 11.344 -10.649 -18.373 1.00 87.25 87 VAL A N 1
ATOM 648 C CA . VAL A 1 87 ? 12.110 -9.559 -17.769 1.00 87.25 87 VAL A CA 1
ATOM 649 C C . VAL A 1 87 ? 11.946 -9.634 -16.257 1.00 87.25 87 VAL A C 1
ATOM 651 O O . VAL A 1 87 ? 10.881 -9.335 -15.713 1.00 87.25 87 VAL A O 1
ATOM 654 N N . THR A 1 88 ? 13.012 -10.033 -15.567 1.00 88.81 88 THR A N 1
ATOM 655 C CA . THR A 1 88 ? 13.083 -9.954 -14.104 1.00 88.81 88 THR A CA 1
ATOM 656 C C . THR A 1 88 ? 13.460 -8.535 -13.715 1.00 88.81 88 THR A C 1
ATOM 658 O O . THR A 1 88 ? 14.604 -8.118 -13.856 1.00 88.81 88 THR A O 1
ATOM 661 N N . ALA A 1 89 ? 12.473 -7.791 -13.237 1.00 85.69 89 ALA A N 1
ATOM 662 C CA . ALA A 1 89 ? 12.626 -6.406 -12.826 1.00 85.69 89 ALA A CA 1
ATOM 663 C C . ALA A 1 89 ? 13.058 -6.269 -11.363 1.00 85.69 89 ALA A C 1
ATOM 665 O O . ALA A 1 89 ? 13.650 -5.260 -11.000 1.00 85.69 89 ALA A O 1
ATOM 666 N N . VAL A 1 90 ? 12.750 -7.264 -10.521 1.00 86.56 90 VAL A N 1
ATOM 667 C CA . VAL A 1 90 ? 13.214 -7.330 -9.129 1.00 86.56 90 VAL A CA 1
ATOM 668 C C . VAL A 1 90 ? 13.862 -8.683 -8.866 1.00 86.56 90 VAL A C 1
ATOM 670 O O . VAL A 1 90 ? 13.160 -9.684 -8.727 1.00 86.56 90 VAL A O 1
ATOM 673 N N . GLU A 1 91 ? 15.193 -8.692 -8.810 1.00 82.44 91 GLU A N 1
ATOM 674 C CA . GLU A 1 91 ? 16.035 -9.840 -8.454 1.00 82.44 91 GLU A CA 1
ATOM 675 C C . GLU A 1 91 ? 16.531 -9.740 -7.006 1.00 82.44 91 GLU A C 1
ATOM 677 O O . GLU A 1 91 ? 16.500 -10.720 -6.263 1.00 82.44 91 GLU A O 1
ATOM 682 N N . THR A 1 92 ? 16.941 -8.540 -6.578 1.00 87.50 92 THR A N 1
ATOM 683 C CA . THR A 1 92 ? 17.299 -8.281 -5.177 1.00 87.50 92 THR A CA 1
ATOM 684 C C . THR A 1 92 ? 16.104 -7.672 -4.446 1.00 87.50 92 THR A C 1
ATOM 686 O O . THR A 1 92 ? 15.576 -6.656 -4.918 1.00 87.50 92 THR A O 1
ATOM 689 N N . PRO A 1 93 ? 15.680 -8.244 -3.300 1.00 90.56 93 PRO A N 1
ATOM 690 C CA . PRO A 1 93 ? 14.593 -7.681 -2.521 1.00 90.56 93 PRO A CA 1
ATOM 691 C C . PRO A 1 93 ? 14.881 -6.245 -2.097 1.00 90.56 93 PRO A C 1
ATOM 693 O O . PRO A 1 93 ? 15.984 -5.928 -1.651 1.00 90.56 93 PRO A O 1
ATOM 696 N N . PHE A 1 94 ? 13.868 -5.392 -2.174 1.00 89.88 94 PHE A N 1
ATOM 697 C CA . PHE A 1 94 ? 13.952 -4.030 -1.667 1.00 89.88 94 PHE A CA 1
ATOM 698 C C . PHE A 1 94 ? 12.714 -3.687 -0.844 1.00 89.88 94 PHE A C 1
ATOM 700 O O . PHE A 1 94 ? 11.640 -4.272 -1.012 1.00 89.88 94 PHE A O 1
ATOM 707 N N . THR A 1 95 ? 12.875 -2.718 0.050 1.00 93.00 95 THR A N 1
ATOM 708 C CA . THR A 1 95 ? 11.803 -2.239 0.920 1.00 93.00 95 THR A CA 1
ATOM 709 C C . THR A 1 95 ? 11.484 -0.803 0.563 1.00 93.00 95 THR A C 1
ATOM 711 O O . THR A 1 95 ? 12.386 0.029 0.490 1.00 93.00 95 THR A O 1
ATOM 714 N N . TYR A 1 96 ? 10.204 -0.501 0.391 1.00 92.69 96 TYR A N 1
ATOM 715 C CA . TYR A 1 96 ? 9.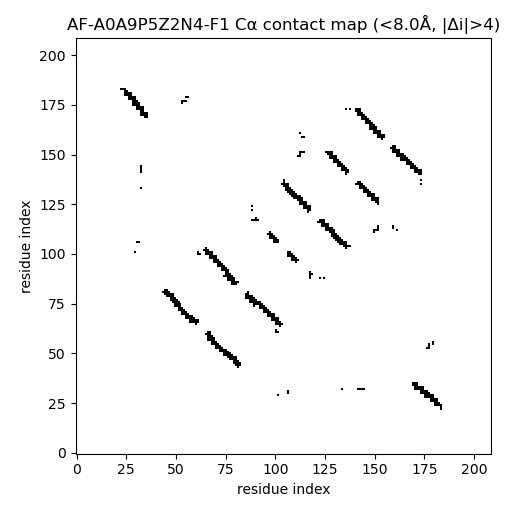721 0.871 0.324 1.00 92.69 96 TYR A CA 1
ATOM 716 C C . TYR A 1 96 ? 8.663 1.104 1.392 1.00 92.69 96 TYR A C 1
ATOM 718 O O . TYR A 1 96 ? 7.914 0.197 1.767 1.00 92.69 96 TYR A O 1
ATOM 726 N N . THR A 1 97 ? 8.626 2.331 1.896 1.00 95.56 97 THR A N 1
ATOM 727 C CA . THR A 1 97 ? 7.718 2.737 2.961 1.00 95.56 97 THR A CA 1
ATOM 728 C C . THR A 1 97 ? 6.809 3.853 2.478 1.00 95.56 97 THR A C 1
ATOM 730 O O . THR A 1 97 ? 7.189 4.694 1.662 1.00 95.56 97 THR A O 1
ATOM 733 N N . TYR A 1 98 ? 5.571 3.843 2.953 1.00 96.62 98 TYR A N 1
ATOM 734 C CA . TYR A 1 98 ? 4.615 4.910 2.703 1.00 96.62 98 TYR A CA 1
ATOM 735 C C . TYR A 1 98 ? 3.671 5.072 3.885 1.00 96.62 98 TYR A C 1
ATOM 737 O O . TYR A 1 98 ? 3.575 4.202 4.753 1.00 96.62 98 TYR A O 1
ATOM 745 N N . THR A 1 99 ? 2.967 6.199 3.918 1.00 97.50 99 THR A N 1
ATOM 746 C CA . THR A 1 99 ? 2.013 6.496 4.981 1.00 97.50 99 THR A CA 1
ATOM 747 C C . THR A 1 99 ? 0.583 6.316 4.500 1.00 97.50 99 THR A C 1
ATOM 749 O O . THR A 1 99 ? 0.232 6.596 3.348 1.00 97.50 99 THR A O 1
ATOM 752 N N . MET A 1 100 ? -0.251 5.844 5.417 1.00 97.88 100 MET A N 1
ATOM 753 C CA . MET A 1 100 ? -1.688 5.740 5.237 1.00 97.88 100 MET A CA 1
ATOM 754 C C . MET A 1 100 ? -2.380 6.242 6.497 1.00 97.88 100 MET A C 1
ATOM 756 O O . MET A 1 100 ? -1.959 5.931 7.603 1.00 97.88 100 MET A O 1
ATOM 760 N N . GLU A 1 101 ? -3.447 7.003 6.351 1.00 98.00 101 GLU A N 1
ATOM 761 C CA . GLU A 1 101 ? -4.333 7.402 7.432 1.00 98.00 101 GLU A CA 1
ATOM 762 C C . GLU A 1 101 ? -5.694 6.777 7.184 1.00 98.00 101 GLU A C 1
ATOM 764 O O . GLU A 1 101 ? -6.213 6.849 6.073 1.00 98.00 101 GLU A O 1
ATOM 769 N N . GLN A 1 102 ? -6.264 6.136 8.198 1.00 97.88 102 GLN A N 1
ATOM 770 C CA . GLN A 1 102 ? -7.576 5.509 8.086 1.00 97.88 102 GLN A CA 1
ATOM 771 C C . GLN A 1 102 ? -8.435 5.846 9.297 1.00 97.88 102 GLN A C 1
ATOM 773 O O . GLN A 1 102 ? -8.015 5.684 10.446 1.00 97.88 102 GLN A O 1
ATOM 778 N N . GLY A 1 103 ? -9.645 6.316 9.009 1.00 96.06 103 GLY A N 1
ATOM 779 C CA . GLY A 1 103 ? -10.747 6.443 9.952 1.00 96.06 103 GLY A CA 1
ATOM 780 C C . GLY A 1 103 ? -11.810 5.376 9.700 1.00 96.06 103 GLY A C 1
ATOM 781 O O . GLY A 1 103 ? -11.585 4.401 8.985 1.00 96.06 103 GLY A O 1
ATOM 782 N N . ALA A 1 104 ? -12.999 5.572 10.267 1.00 94.81 104 ALA A N 1
ATOM 783 C CA . ALA A 1 104 ? -14.112 4.637 10.088 1.00 94.81 104 ALA A CA 1
ATOM 784 C C . ALA A 1 104 ? -14.659 4.611 8.646 1.00 94.81 104 ALA A C 1
ATOM 786 O O . ALA A 1 104 ? -15.069 3.561 8.161 1.00 94.81 104 ALA A O 1
ATOM 787 N N . THR A 1 105 ? -14.666 5.761 7.965 1.00 96.81 105 THR A N 1
ATOM 788 C CA . THR A 1 105 ? -15.303 5.941 6.645 1.00 96.81 105 THR A CA 1
ATOM 789 C C . THR A 1 105 ? -14.391 6.619 5.625 1.00 96.81 105 THR A C 1
ATOM 791 O O . THR A 1 105 ? -14.852 7.019 4.555 1.00 96.81 105 THR A O 1
ATOM 794 N N . SER A 1 106 ? -13.112 6.809 5.947 1.00 97.44 106 SER A N 1
ATOM 795 C CA . SER A 1 106 ? -12.169 7.515 5.083 1.00 97.44 106 SER A CA 1
ATOM 796 C C . SER A 1 106 ? -10.775 6.918 5.153 1.00 97.44 106 SER A C 1
ATOM 798 O O . SER A 1 106 ? -10.337 6.464 6.212 1.00 97.44 106 SER A O 1
ATOM 800 N N . VAL A 1 107 ? -10.075 6.960 4.022 1.00 97.81 107 VAL A N 1
ATOM 801 C CA . VAL A 1 107 ? -8.658 6.608 3.904 1.00 97.81 107 VAL A CA 1
ATOM 802 C C . VAL A 1 107 ? -7.941 7.692 3.125 1.00 97.81 107 VAL A C 1
ATOM 804 O O . VAL A 1 107 ? -8.385 8.084 2.048 1.00 97.81 107 VAL A O 1
ATOM 807 N N . TYR A 1 108 ? -6.800 8.126 3.639 1.00 9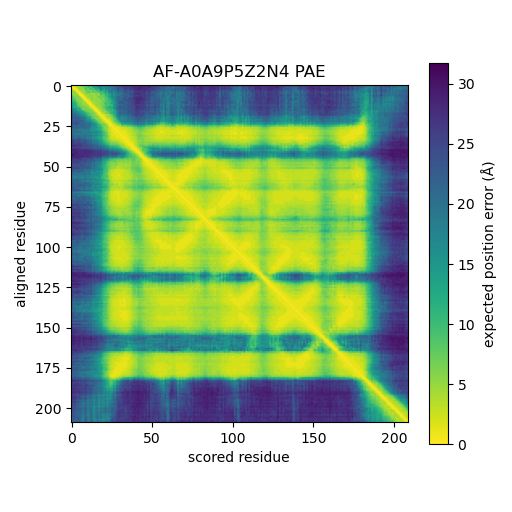7.94 108 TYR A N 1
ATOM 808 C CA . TYR A 1 108 ? -5.823 8.903 2.900 1.00 97.94 108 TYR A CA 1
ATOM 809 C C . TYR A 1 108 ? -4.534 8.092 2.765 1.00 97.94 108 TYR A C 1
ATOM 811 O O . TYR A 1 108 ? -4.011 7.592 3.752 1.00 97.94 108 TYR A O 1
ATOM 819 N N . ALA A 1 109 ? -4.001 7.948 1.559 1.00 96.75 109 ALA A N 1
ATOM 820 C CA . ALA A 1 109 ? -2.735 7.263 1.318 1.00 96.75 109 ALA A CA 1
ATOM 821 C C . ALA A 1 109 ? -1.792 8.170 0.532 1.00 96.75 109 ALA A C 1
ATOM 823 O O . ALA A 1 109 ? -2.208 8.838 -0.416 1.00 96.75 109 ALA A O 1
ATOM 824 N N . SER A 1 110 ? -0.515 8.174 0.909 1.00 95.56 110 SER A N 1
ATOM 825 C CA . SER A 1 110 ? 0.523 8.936 0.221 1.00 95.56 110 SER A CA 1
ATOM 826 C C . SER A 1 110 ? 1.736 8.050 -0.022 1.00 95.56 110 SER A C 1
ATOM 828 O O . SER A 1 110 ? 2.581 7.876 0.854 1.00 95.56 110 SER A O 1
ATOM 830 N N . VAL A 1 111 ? 1.825 7.514 -1.235 1.00 94.88 111 VAL A N 1
ATOM 831 C CA . VAL A 1 111 ? 2.957 6.723 -1.714 1.00 94.88 111 VAL A CA 1
ATOM 832 C C . VAL A 1 111 ? 3.877 7.643 -2.518 1.00 94.88 111 VAL A C 1
ATOM 834 O O . VAL A 1 111 ? 3.438 8.195 -3.532 1.00 94.88 111 VAL A O 1
ATOM 837 N N . PRO A 1 112 ? 5.129 7.865 -2.091 1.00 91.62 112 PRO A N 1
ATOM 838 C CA . PRO A 1 112 ? 6.071 8.649 -2.878 1.00 91.62 112 PRO A CA 1
ATOM 839 C C . PRO A 1 112 ? 6.460 7.890 -4.159 1.00 91.62 112 PRO A C 1
ATOM 841 O O . PRO A 1 112 ? 6.588 6.665 -4.120 1.00 91.62 112 PRO A O 1
ATOM 844 N N . PRO A 1 113 ? 6.654 8.585 -5.295 1.00 90.06 113 PRO A N 1
ATOM 845 C CA . PRO A 1 113 ? 7.246 7.957 -6.467 1.00 90.06 113 PRO A CA 1
ATOM 846 C C . PRO A 1 113 ? 8.718 7.659 -6.197 1.00 90.06 113 PRO A C 1
ATOM 848 O O . PRO A 1 113 ? 9.389 8.411 -5.488 1.00 90.06 113 PRO A O 1
ATOM 851 N N . PHE A 1 114 ? 9.241 6.602 -6.801 1.00 86.94 114 PHE A N 1
ATOM 852 C CA . PHE A 1 114 ? 10.672 6.324 -6.767 1.00 86.94 114 PHE A CA 1
ATOM 853 C C . PHE A 1 114 ? 11.098 5.549 -8.010 1.00 86.94 114 PHE A C 1
ATOM 855 O O . PHE A 1 114 ? 10.292 4.897 -8.677 1.00 86.94 114 PHE A O 1
ATOM 862 N N . ILE A 1 115 ? 12.384 5.643 -8.325 1.00 84.12 115 ILE A N 1
ATOM 863 C CA . ILE A 1 115 ? 13.024 4.860 -9.378 1.00 84.12 115 ILE A CA 1
ATOM 864 C C . ILE A 1 115 ? 13.943 3.884 -8.671 1.00 84.12 115 ILE A C 1
ATOM 866 O O . ILE A 1 115 ? 14.707 4.273 -7.787 1.00 84.12 115 ILE A O 1
ATOM 870 N N . THR A 1 116 ? 13.844 2.611 -9.029 1.00 80.19 116 THR A N 1
ATOM 871 C CA . THR A 1 116 ? 14.830 1.622 -8.607 1.00 80.19 116 THR A CA 1
ATOM 872 C C . THR A 1 116 ? 15.609 1.161 -9.826 1.00 80.19 116 THR A C 1
ATOM 874 O O . THR A 1 116 ? 15.041 0.826 -10.869 1.00 80.19 116 THR A O 1
ATOM 877 N N . HIS A 1 117 ? 16.930 1.189 -9.687 1.00 69.31 117 HIS A N 1
ATOM 878 C CA . HIS A 1 117 ? 17.844 0.579 -10.634 1.00 69.31 117 HIS A CA 1
ATOM 879 C C . HIS A 1 117 ? 18.048 -0.861 -10.186 1.00 69.31 117 HIS A C 1
ATOM 881 O O . HIS A 1 117 ? 18.471 -1.102 -9.054 1.00 69.31 117 HIS A O 1
ATOM 887 N N . GLN A 1 118 ? 17.741 -1.817 -11.056 1.00 63.44 118 GLN A N 1
ATOM 888 C CA . GLN A 1 118 ? 17.981 -3.225 -10.770 1.00 63.44 118 GLN A CA 1
ATOM 889 C C . GLN A 1 118 ? 19.105 -3.761 -11.655 1.00 63.44 118 GLN A C 1
ATOM 891 O O . GLN A 1 118 ? 19.237 -3.426 -12.835 1.00 63.44 118 GLN A O 1
ATOM 896 N N . SER A 1 119 ? 19.985 -4.528 -11.013 1.00 50.81 119 SER A N 1
ATOM 897 C CA . SER A 1 119 ? 21.229 -5.034 -11.579 1.00 50.81 119 SER A CA 1
ATOM 898 C C . SER A 1 119 ? 20.966 -6.016 -12.718 1.00 50.81 119 SER A C 1
ATOM 900 O O . SER A 1 119 ? 20.080 -6.853 -12.620 1.00 50.81 119 SER A O 1
ATOM 902 N N . GLY A 1 120 ? 21.776 -5.949 -13.777 1.00 54.78 120 GLY A N 1
ATOM 903 C CA . GLY A 1 120 ? 21.886 -7.012 -14.785 1.00 54.78 120 GLY A CA 1
ATOM 904 C C . GLY A 1 120 ? 21.499 -6.598 -16.204 1.00 54.78 120 GLY A C 1
ATOM 905 O O . GLY A 1 120 ? 22.243 -6.902 -17.131 1.00 54.78 120 GLY A O 1
ATOM 906 N N . ALA A 1 121 ? 20.402 -5.855 -16.380 1.00 61.78 121 ALA A N 1
ATOM 907 C CA . ALA A 1 121 ? 19.892 -5.480 -17.710 1.00 61.78 121 ALA A CA 1
ATOM 908 C C . ALA A 1 121 ? 19.850 -3.963 -17.983 1.00 61.78 121 ALA A C 1
ATOM 910 O O . ALA A 1 121 ? 19.482 -3.548 -19.079 1.00 61.78 121 ALA A O 1
ATOM 911 N N . GLY A 1 122 ? 20.205 -3.124 -17.000 1.00 66.38 122 GLY A N 1
ATOM 912 C CA . GLY A 1 122 ? 20.071 -1.666 -17.120 1.00 66.38 122 GLY A CA 1
ATOM 913 C C . GLY A 1 122 ? 18.614 -1.193 -17.200 1.00 66.38 122 GLY A C 1
ATOM 914 O O . GLY A 1 122 ? 18.355 -0.075 -17.633 1.00 66.38 122 GLY A O 1
ATOM 915 N N . THR A 1 123 ? 17.658 -2.042 -16.814 1.00 71.75 123 THR A N 1
ATOM 916 C CA . THR A 1 123 ? 16.235 -1.708 -16.810 1.00 71.75 123 THR A CA 1
ATOM 917 C C . THR A 1 123 ? 15.902 -0.897 -15.565 1.00 71.75 123 THR A C 1
ATOM 919 O O . THR A 1 123 ? 16.084 -1.352 -14.436 1.00 71.75 123 THR A O 1
ATOM 922 N N . GLU A 1 124 ? 15.401 0.314 -15.777 1.00 78.81 124 GLU A N 1
ATOM 923 C CA . GLU A 1 124 ? 14.850 1.146 -14.715 1.00 78.81 124 GLU A CA 1
ATOM 924 C C . GLU A 1 124 ? 13.396 0.752 -14.471 1.00 78.81 124 GLU A C 1
ATOM 926 O O . GLU A 1 124 ? 12.589 0.694 -15.402 1.00 78.81 124 GLU A O 1
ATOM 931 N N . VAL A 1 125 ? 13.049 0.498 -13.209 1.00 80.81 125 VAL A N 1
ATOM 932 C CA . VAL A 1 125 ? 11.658 0.278 -12.814 1.00 80.81 125 VAL A CA 1
ATOM 933 C C . VAL A 1 125 ? 11.158 1.551 -12.159 1.00 80.81 125 VAL A C 1
ATOM 935 O O . VAL A 1 125 ? 11.641 1.968 -11.102 1.00 80.81 125 VAL A O 1
ATOM 938 N N . LEU A 1 126 ? 10.180 2.174 -12.808 1.00 85.19 126 LEU A N 1
ATOM 939 C CA . LEU A 1 126 ? 9.548 3.389 -12.326 1.00 85.19 126 LEU A CA 1
ATOM 940 C C . LEU A 1 126 ? 8.321 3.008 -11.502 1.00 85.19 126 LEU A C 1
ATOM 942 O O . LEU A 1 126 ? 7.341 2.482 -12.030 1.00 85.19 126 LEU A O 1
ATOM 946 N N . TYR A 1 127 ? 8.363 3.309 -10.209 1.00 87.12 127 TYR A N 1
ATOM 947 C CA . TYR A 1 127 ? 7.207 3.185 -9.337 1.00 87.12 127 TYR A CA 1
ATOM 948 C C . TYR A 1 127 ? 6.498 4.531 -9.266 1.00 87.12 127 TYR A C 1
ATOM 950 O O . TYR A 1 127 ? 7.051 5.533 -8.801 1.00 87.12 127 TYR A O 1
ATOM 958 N N . LEU A 1 128 ? 5.258 4.548 -9.751 1.00 90.19 128 LEU A N 1
ATOM 959 C CA . LEU A 1 128 ? 4.406 5.723 -9.667 1.00 90.19 128 LEU A CA 1
ATOM 960 C C . LEU A 1 128 ? 4.052 5.985 -8.207 1.00 90.19 128 LEU A C 1
ATOM 962 O O . LEU A 1 128 ? 3.632 5.090 -7.473 1.00 90.19 128 LEU A O 1
ATOM 966 N N . GLY A 1 129 ? 4.209 7.236 -7.807 1.00 92.50 129 GLY A N 1
ATOM 967 C CA . GLY A 1 129 ? 3.672 7.720 -6.556 1.00 92.50 129 GLY A CA 1
ATOM 968 C C . GLY A 1 129 ? 2.181 7.950 -6.707 1.00 92.50 129 GLY A C 1
ATOM 969 O O . GLY A 1 129 ? 1.692 8.271 -7.790 1.00 92.50 129 GLY A O 1
ATOM 970 N N . ILE A 1 130 ? 1.459 7.829 -5.606 1.00 94.38 130 ILE A N 1
ATOM 971 C CA . ILE A 1 130 ? 0.033 8.118 -5.565 1.00 94.38 130 ILE A CA 1
ATOM 972 C C . ILE A 1 130 ? -0.282 8.925 -4.317 1.00 94.38 130 ILE A C 1
ATOM 974 O O . ILE A 1 130 ? 0.210 8.644 -3.226 1.00 94.38 130 ILE A O 1
ATOM 978 N N . GLN A 1 131 ? -1.128 9.932 -4.473 1.00 96.25 131 GLN A N 1
ATOM 979 C CA . GLN A 1 131 ? -1.879 10.497 -3.360 1.00 96.25 131 GLN A CA 1
ATOM 980 C C . GLN A 1 131 ? -3.335 10.156 -3.563 1.00 96.25 131 GLN A C 1
ATOM 982 O O . GLN A 1 131 ? -3.884 10.393 -4.634 1.00 96.25 131 GLN A O 1
ATOM 987 N N . GLN A 1 132 ? -3.958 9.569 -2.558 1.00 96.88 132 GLN A N 1
ATOM 988 C CA . GLN A 1 132 ? -5.302 9.046 -2.688 1.00 96.88 132 GLN A CA 1
ATOM 989 C C . GLN A 1 132 ? -6.118 9.436 -1.471 1.00 96.88 132 GLN A C 1
ATOM 991 O O . GLN A 1 132 ? -5.676 9.253 -0.343 1.00 96.88 132 GLN A O 1
ATOM 996 N N . ASN A 1 133 ? -7.309 9.968 -1.713 1.00 97.94 133 ASN A N 1
ATOM 997 C CA . ASN A 1 133 ? -8.297 10.262 -0.690 1.00 97.94 133 ASN A CA 1
ATOM 998 C C . ASN A 1 133 ? -9.580 9.508 -1.042 1.00 97.94 133 ASN A C 1
ATOM 1000 O O . ASN A 1 133 ? -10.147 9.724 -2.115 1.00 97.94 133 ASN A O 1
ATOM 1004 N N . CYS A 1 134 ? -9.993 8.596 -0.169 1.00 98.31 134 CYS A N 1
ATOM 1005 C CA . CYS A 1 134 ? -11.117 7.700 -0.375 1.00 98.31 134 CYS A CA 1
ATOM 1006 C C . CYS A 1 134 ? -12.170 7.854 0.715 1.00 98.31 134 CYS A C 1
ATOM 1008 O O . CYS A 1 134 ? -11.841 7.917 1.897 1.00 98.31 134 CYS A O 1
ATOM 1010 N N . SER A 1 135 ? -13.434 7.785 0.312 1.00 98.38 135 SER A N 1
ATOM 1011 C CA . SER A 1 135 ? -14.559 7.478 1.187 1.00 98.38 135 SER A CA 1
ATOM 1012 C C . SER A 1 135 ? -14.860 5.981 1.119 1.00 98.38 135 SER A C 1
ATOM 1014 O O . SER A 1 135 ? -14.861 5.396 0.033 1.00 98.38 135 SER A O 1
ATOM 1016 N N . LEU A 1 136 ? -15.078 5.361 2.276 1.00 98.25 136 LEU A N 1
ATOM 1017 C CA . LEU A 1 136 ? -15.333 3.933 2.422 1.00 98.25 136 LEU A CA 1
ATOM 1018 C C . LEU A 1 136 ? -16.785 3.680 2.831 1.00 98.25 136 LEU A C 1
ATOM 1020 O O . LEU A 1 136 ? -17.282 4.296 3.773 1.00 98.25 136 LEU A O 1
ATOM 1024 N N . ASP A 1 137 ? -17.409 2.695 2.193 1.00 97.81 137 ASP A N 1
ATOM 1025 C CA . ASP A 1 137 ? -18.622 2.035 2.663 1.00 97.81 137 ASP A CA 1
ATOM 1026 C C . ASP A 1 137 ? -18.263 0.602 3.072 1.00 97.81 137 ASP A C 1
ATOM 1028 O O . ASP A 1 137 ? -18.246 -0.328 2.259 1.00 97.81 137 ASP A O 1
ATOM 1032 N N . ILE A 1 138 ? -17.941 0.434 4.358 1.00 95.69 138 ILE A N 1
ATOM 1033 C CA . ILE A 1 138 ? -17.575 -0.864 4.942 1.00 95.69 138 ILE A CA 1
ATOM 1034 C C . ILE A 1 138 ? -18.742 -1.857 4.861 1.00 95.69 138 ILE A C 1
ATOM 1036 O O . ILE A 1 138 ? -18.520 -3.055 4.714 1.00 95.69 138 ILE A O 1
ATOM 1040 N N . THR A 1 139 ? -19.988 -1.377 4.910 1.00 96.56 139 THR A N 1
ATOM 1041 C CA . THR A 1 139 ? -21.175 -2.243 4.865 1.00 96.56 139 THR A CA 1
ATOM 1042 C C . THR A 1 139 ? -21.318 -2.867 3.482 1.00 96.56 139 THR A C 1
ATOM 1044 O O . THR A 1 139 ? -21.512 -4.075 3.352 1.00 96.56 139 THR A O 1
ATOM 1047 N N . GLN A 1 140 ? -21.163 -2.054 2.436 1.00 97.81 140 GLN A N 1
ATOM 1048 C CA . GLN A 1 140 ? -21.240 -2.507 1.047 1.00 97.81 140 GLN A CA 1
ATOM 1049 C C . GLN A 1 140 ? -19.918 -3.077 0.517 1.00 97.81 140 GLN A C 1
ATOM 1051 O O . GLN A 1 140 ? -19.889 -3.574 -0.604 1.00 97.81 140 GLN A O 1
ATOM 1056 N N . HIS A 1 141 ? -18.837 -3.022 1.302 1.00 97.62 141 HIS A N 1
ATOM 1057 C CA . HIS A 1 141 ? -17.481 -3.388 0.881 1.00 97.62 141 HIS A CA 1
ATOM 1058 C C . HIS A 1 141 ? -17.023 -2.631 -0.379 1.00 97.62 141 HIS A C 1
ATOM 1060 O O . HIS A 1 141 ? -16.292 -3.163 -1.216 1.00 97.62 141 HIS A O 1
ATOM 1066 N N . THR A 1 142 ? -17.403 -1.355 -0.500 1.00 98.31 142 THR A N 1
ATOM 1067 C CA . THR A 1 142 ? -17.000 -0.488 -1.623 1.00 98.31 142 THR A CA 1
ATOM 1068 C C . THR A 1 142 ? -16.361 0.812 -1.149 1.00 98.31 142 THR A C 1
ATOM 1070 O O . THR A 1 142 ? -16.444 1.179 0.021 1.00 98.31 142 THR A O 1
ATOM 1073 N N . GLY A 1 143 ? -15.709 1.530 -2.061 1.00 98.12 143 GLY A N 1
ATOM 1074 C CA . GLY A 1 143 ? -15.212 2.875 -1.797 1.00 98.12 143 GLY A CA 1
ATOM 1075 C C . GLY A 1 143 ? -15.156 3.742 -3.047 1.00 98.12 143 GLY A C 1
ATOM 1076 O O . GLY A 1 143 ? -15.181 3.245 -4.176 1.00 98.12 143 GLY A O 1
ATOM 1077 N N . GLN A 1 144 ? -15.071 5.052 -2.833 1.00 98.44 144 GLN A N 1
ATOM 1078 C CA . GLN A 1 144 ? -14.909 6.067 -3.873 1.00 98.44 144 GLN A CA 1
ATOM 1079 C C . GLN A 1 144 ? -13.663 6.887 -3.584 1.00 98.44 144 GLN A C 1
ATOM 1081 O O . GLN A 1 144 ? -13.490 7.341 -2.458 1.00 98.44 144 GLN A O 1
ATOM 1086 N N . CYS A 1 145 ? -12.812 7.099 -4.580 1.00 98.31 145 CYS A N 1
ATOM 1087 C CA . CYS A 1 145 ? -11.523 7.747 -4.395 1.00 98.31 145 CYS A CA 1
ATOM 1088 C C . CYS A 1 145 ? -11.279 8.856 -5.403 1.00 98.31 145 CYS A C 1
ATOM 1090 O O . CYS A 1 145 ? -11.620 8.733 -6.579 1.00 98.31 145 CYS A O 1
ATOM 1092 N N . VAL A 1 146 ? -10.589 9.891 -4.935 1.00 98.00 146 VAL A N 1
ATOM 1093 C CA . VAL A 1 146 ? -9.844 10.839 -5.759 1.00 98.00 146 VAL A CA 1
ATOM 1094 C C . VAL A 1 146 ? -8.373 10.464 -5.638 1.00 98.00 146 VAL A C 1
ATOM 1096 O O . VAL A 1 146 ? -7.837 10.401 -4.531 1.00 98.00 146 VAL A O 1
ATOM 1099 N N . SER A 1 147 ? -7.724 10.184 -6.761 1.00 96.12 147 SER A N 1
ATOM 1100 C CA . SER A 1 147 ? -6.318 9.800 -6.813 1.00 96.12 147 SER A CA 1
ATOM 1101 C C . SER A 1 147 ? -5.543 10.745 -7.715 1.00 96.12 147 SER A C 1
ATOM 1103 O O . SER A 1 147 ? -6.017 11.129 -8.782 1.00 96.12 147 SER A O 1
ATOM 1105 N N . VAL A 1 148 ? -4.360 11.126 -7.257 1.00 95.25 148 VAL A N 1
ATOM 1106 C CA . VAL A 1 148 ? -3.393 11.944 -7.971 1.00 95.25 148 VAL A CA 1
ATOM 1107 C C . VAL A 1 148 ? -2.166 11.082 -8.224 1.00 95.25 148 VAL A C 1
ATOM 1109 O O . VAL A 1 148 ? -1.458 10.717 -7.281 1.00 95.25 148 VAL A O 1
ATOM 1112 N N . ASP A 1 149 ? -1.928 10.771 -9.492 1.00 92.31 149 ASP A N 1
ATOM 1113 C CA . ASP A 1 149 ? -0.764 10.018 -9.937 1.00 92.31 149 ASP A CA 1
ATOM 1114 C C . ASP A 1 149 ? 0.448 10.957 -10.026 1.00 92.31 149 ASP A C 1
ATOM 1116 O O . ASP A 1 149 ? 0.383 12.070 -10.568 1.00 92.31 149 ASP A O 1
ATOM 1120 N N . LYS A 1 150 ? 1.569 10.495 -9.477 1.00 92.06 150 LYS A N 1
ATOM 1121 C CA . LYS A 1 150 ? 2.843 11.206 -9.420 1.00 92.06 150 LYS A CA 1
ATOM 1122 C C . LYS A 1 150 ? 3.894 10.396 -10.158 1.00 92.06 150 LYS A C 1
ATOM 1124 O O . LYS A 1 150 ? 4.210 9.277 -9.759 1.00 92.06 150 LYS A O 1
ATOM 1129 N N . HIS A 1 151 ? 4.462 10.963 -11.210 1.00 87.38 151 HIS A N 1
ATOM 1130 C CA . HIS A 1 151 ? 5.563 10.332 -11.924 1.00 87.38 151 HIS A CA 1
ATOM 1131 C C . HIS A 1 151 ? 6.902 10.782 -11.333 1.00 87.38 151 HIS A C 1
ATOM 1133 O O . HIS A 1 151 ? 7.096 11.985 -11.104 1.00 87.38 151 HIS A O 1
ATOM 1139 N N . PRO A 1 152 ? 7.842 9.850 -11.096 1.00 86.50 152 PRO A N 1
ATOM 1140 C CA . PRO A 1 152 ? 9.212 10.244 -10.833 1.00 86.50 152 PRO A CA 1
ATOM 1141 C C . PRO A 1 152 ? 9.819 10.842 -12.108 1.00 86.50 152 PRO A C 1
ATOM 1143 O O . PRO A 1 152 ? 9.616 10.333 -13.210 1.00 86.50 152 PRO A O 1
ATOM 1146 N N . VAL A 1 153 ? 10.566 11.930 -11.953 1.00 83.00 153 VAL A N 1
ATOM 1147 C CA . VAL A 1 153 ? 11.322 12.590 -13.018 1.00 83.00 153 VAL A CA 1
ATOM 1148 C C . VAL A 1 153 ? 12.789 12.574 -12.620 1.00 83.00 153 VAL A C 1
ATOM 1150 O O . VAL A 1 153 ? 13.149 13.098 -11.566 1.00 83.00 153 VAL A O 1
ATOM 1153 N N . LEU A 1 154 ? 13.637 11.990 -13.463 1.00 78.12 154 LEU A N 1
ATOM 1154 C CA . LEU A 1 154 ? 15.084 12.062 -13.290 1.00 78.12 154 LEU A CA 1
ATOM 1155 C C . LEU A 1 154 ? 15.543 13.503 -13.524 1.00 78.12 154 LEU A C 1
ATOM 1157 O O . LEU A 1 154 ? 15.371 14.057 -14.610 1.00 78.12 154 LEU A O 1
ATOM 1161 N N . VAL A 1 155 ? 16.124 14.113 -12.498 1.00 76.38 155 VAL A N 1
ATOM 1162 C CA . VAL A 1 155 ? 16.856 15.374 -12.601 1.00 76.38 155 VAL A CA 1
ATOM 1163 C C . VAL A 1 155 ? 18.342 15.032 -12.549 1.00 76.38 155 VAL A C 1
ATOM 1165 O O . VAL A 1 155 ? 18.752 14.124 -11.830 1.00 76.38 155 VAL A O 1
ATOM 1168 N N . SER A 1 156 ? 19.148 15.724 -13.355 1.00 75.06 156 SER A N 1
ATOM 1169 C CA . SER A 1 156 ? 20.588 15.477 -13.510 1.00 75.06 156 SER A CA 1
ATOM 1170 C C . SER A 1 156 ? 21.300 15.175 -12.180 1.00 75.06 156 SER A C 1
ATOM 1172 O O . SER A 1 156 ? 21.211 15.983 -11.256 1.00 75.06 156 SER A O 1
ATOM 1174 N N . GLY A 1 157 ? 22.051 14.068 -12.120 1.00 60.31 157 GLY A N 1
ATOM 1175 C CA . GLY A 1 157 ? 22.861 13.684 -10.954 1.00 60.31 157 GLY A CA 1
ATOM 1176 C C . GLY A 1 157 ? 22.084 12.927 -9.873 1.00 60.31 157 GLY A C 1
ATOM 1177 O O . GLY A 1 157 ? 22.043 13.378 -8.731 1.00 60.31 157 GLY A O 1
ATOM 1178 N N . ASP A 1 158 ? 21.453 11.807 -10.243 1.00 60.88 158 ASP A N 1
ATOM 1179 C CA . ASP A 1 158 ? 20.757 10.852 -9.355 1.00 60.88 158 ASP A CA 1
ATOM 1180 C C . ASP A 1 158 ? 19.607 11.423 -8.505 1.00 60.88 158 ASP A C 1
ATOM 1182 O O . ASP A 1 158 ? 19.076 10.761 -7.614 1.00 60.88 158 ASP A O 1
ATOM 1186 N N . SER A 1 159 ? 19.180 12.655 -8.780 1.00 57.19 159 SER A N 1
ATOM 1187 C CA . SER A 1 159 ? 18.128 13.319 -8.016 1.00 57.19 159 SER A CA 1
ATOM 1188 C C . SER A 1 159 ? 16.766 13.065 -8.656 1.00 57.19 159 SER A C 1
ATOM 1190 O O . SER A 1 159 ? 16.511 13.478 -9.784 1.00 57.19 159 SER A O 1
ATOM 1192 N N . THR A 1 160 ? 15.846 12.422 -7.938 1.00 64.56 160 THR A N 1
ATOM 1193 C CA . THR A 1 160 ? 14.463 12.245 -8.406 1.00 64.56 160 THR A CA 1
ATOM 1194 C C . THR A 1 160 ? 13.601 13.439 -7.996 1.00 64.56 160 THR A C 1
ATOM 1196 O O . THR A 1 160 ? 13.402 13.687 -6.807 1.00 64.56 160 THR A O 1
ATOM 1199 N N . SER A 1 161 ? 13.051 14.165 -8.969 1.00 65.88 161 SER A N 1
ATOM 1200 C CA . SER A 1 161 ? 11.944 15.105 -8.758 1.00 65.88 161 SER A CA 1
ATOM 1201 C C . SER A 1 161 ? 10.604 14.400 -8.975 1.00 65.88 161 SER A C 1
ATOM 1203 O O . SER A 1 161 ? 10.541 13.303 -9.523 1.00 65.88 161 SER A O 1
ATOM 1205 N N . THR A 1 162 ? 9.514 15.012 -8.523 1.00 69.62 162 THR A N 1
ATOM 1206 C CA . THR A 1 162 ? 8.158 14.486 -8.698 1.00 69.62 162 THR A CA 1
ATOM 1207 C C . THR A 1 162 ? 7.341 15.431 -9.564 1.00 69.62 162 THR A C 1
ATOM 1209 O O . THR A 1 162 ? 7.166 16.594 -9.204 1.00 69.62 162 THR A O 1
ATOM 1212 N N . ALA A 1 163 ? 6.792 14.924 -10.666 1.00 71.50 163 ALA A N 1
ATOM 1213 C CA . ALA A 1 163 ? 5.781 15.631 -11.440 1.00 71.50 163 ALA A CA 1
ATOM 1214 C C . ALA A 1 163 ? 4.396 15.048 -11.136 1.00 71.50 163 ALA A C 1
ATOM 1216 O O . ALA A 1 163 ? 4.191 13.836 -11.197 1.00 71.50 163 ALA A O 1
ATOM 1217 N N . THR A 1 164 ? 3.436 15.914 -10.813 1.00 71.56 164 THR A N 1
ATOM 1218 C CA . THR A 1 164 ? 2.019 15.532 -10.778 1.00 71.56 164 THR A CA 1
ATOM 1219 C C . THR A 1 164 ? 1.527 15.382 -12.209 1.00 71.56 164 THR A C 1
ATOM 1221 O O . THR A 1 164 ? 1.670 16.314 -12.999 1.00 71.56 164 THR A O 1
ATOM 1224 N N . THR A 1 165 ? 0.955 14.229 -12.546 1.00 73.56 165 THR A N 1
ATOM 1225 C CA . THR A 1 165 ? 0.687 13.888 -13.951 1.00 73.56 165 THR A CA 1
ATOM 1226 C C . THR A 1 165 ? -0.797 13.772 -14.256 1.00 73.56 165 THR A C 1
ATOM 1228 O O . THR A 1 165 ? -1.228 14.211 -15.319 1.00 73.56 165 THR A O 1
ATOM 1231 N N . ALA A 1 166 ? -1.598 13.233 -13.335 1.00 84.75 166 ALA A N 1
ATOM 1232 C CA . ALA A 1 166 ? -3.029 13.063 -13.557 1.00 84.75 166 ALA A CA 1
ATOM 1233 C C . ALA A 1 166 ? -3.815 13.056 -12.245 1.00 84.75 166 ALA A C 1
ATOM 1235 O O . ALA A 1 166 ? -3.334 12.559 -11.230 1.00 84.75 166 ALA A O 1
ATOM 1236 N N . THR A 1 167 ? -5.050 13.554 -12.302 1.00 92.56 167 THR A N 1
ATOM 1237 C CA . THR A 1 167 ? -6.050 13.385 -11.243 1.00 92.56 167 THR A CA 1
ATOM 1238 C C . THR A 1 167 ? -7.205 12.572 -11.807 1.00 92.56 167 THR A C 1
ATOM 1240 O O . THR A 1 167 ? -7.739 12.912 -12.862 1.00 92.56 167 THR A O 1
ATOM 1243 N N . ALA A 1 168 ? -7.605 11.515 -11.108 1.00 94.00 168 ALA A N 1
ATOM 1244 C CA . ALA A 1 168 ? -8.700 10.642 -11.503 1.00 94.00 168 ALA A CA 1
ATOM 1245 C C . ALA A 1 168 ? -9.637 10.376 -10.326 1.00 94.00 168 ALA A C 1
ATOM 1247 O O . ALA A 1 168 ? -9.208 10.282 -9.175 1.00 94.00 168 ALA A O 1
ATOM 1248 N N . THR A 1 169 ? -10.920 10.208 -10.629 1.00 96.25 169 THR A N 1
ATOM 1249 C CA . THR A 1 169 ? -11.914 9.716 -9.679 1.00 96.25 169 THR A CA 1
ATOM 1250 C C . THR A 1 169 ? -12.349 8.315 -10.077 1.00 96.25 169 THR A C 1
ATOM 1252 O O . THR A 1 169 ? -12.493 8.010 -11.260 1.00 96.25 169 THR A O 1
ATOM 1255 N N . PHE A 1 170 ? -12.512 7.430 -9.098 1.00 96.69 170 PHE A N 1
ATOM 1256 C CA . PHE A 1 170 ? -12.969 6.066 -9.351 1.00 96.69 170 PHE A CA 1
ATOM 1257 C C . PHE A 1 170 ? -13.706 5.476 -8.156 1.00 96.69 170 PHE A C 1
ATOM 1259 O O . PHE A 1 170 ? -13.616 5.969 -7.032 1.00 96.69 170 PHE A O 1
ATOM 1266 N N . SER A 1 171 ? -14.421 4.387 -8.408 1.00 97.62 171 SER A N 1
ATOM 1267 C CA . SER A 1 171 ? -15.034 3.554 -7.379 1.00 97.62 171 SER A CA 1
ATOM 1268 C C . SER A 1 171 ? -14.565 2.116 -7.539 1.00 97.62 171 SER A C 1
ATOM 1270 O O . SER A 1 171 ? -14.216 1.694 -8.643 1.00 97.62 171 SER A O 1
ATOM 1272 N N . GLY A 1 172 ? -14.542 1.370 -6.442 1.00 97.44 172 GLY A N 1
ATOM 1273 C CA . GLY A 1 172 ? -14.058 -0.003 -6.442 1.00 97.44 172 GLY A CA 1
ATOM 1274 C C . GLY A 1 172 ? -14.433 -0.772 -5.187 1.00 97.44 172 GLY A C 1
ATOM 1275 O O . GLY A 1 172 ? -15.078 -0.244 -4.282 1.00 97.44 172 GLY A O 1
ATOM 1276 N N . GLN A 1 173 ? -14.015 -2.031 -5.155 1.00 98.19 173 GLN A N 1
ATOM 1277 C CA . GLN A 1 173 ? -14.169 -2.911 -4.003 1.00 98.19 173 GLN A CA 1
ATOM 1278 C C . GLN A 1 173 ? -13.114 -2.584 -2.945 1.00 98.19 173 GLN A C 1
ATOM 1280 O O . GLN A 1 173 ? -11.995 -2.181 -3.278 1.00 98.19 173 GLN A O 1
ATOM 1285 N N . LEU A 1 174 ? -13.462 -2.780 -1.674 1.00 97.94 174 LEU A N 1
ATOM 1286 C CA . LEU A 1 174 ? -12.495 -2.726 -0.584 1.00 97.94 174 LEU A CA 1
ATOM 1287 C C . LEU A 1 174 ? -11.671 -4.010 -0.568 1.00 97.94 174 LEU A C 1
ATOM 1289 O O . LEU A 1 174 ? -12.217 -5.109 -0.514 1.00 97.94 174 LEU A O 1
ATOM 1293 N N . ILE A 1 175 ? -10.350 -3.866 -0.579 1.00 96.94 175 ILE A N 1
ATOM 1294 C CA . ILE A 1 175 ? -9.417 -4.983 -0.462 1.00 96.94 175 ILE A CA 1
ATOM 1295 C C . ILE A 1 175 ? -8.648 -4.823 0.852 1.00 96.94 175 ILE A C 1
ATOM 1297 O O . ILE A 1 175 ? -8.067 -3.755 1.087 1.00 96.94 175 ILE A O 1
ATOM 1301 N N . PRO A 1 176 ? -8.639 -5.845 1.727 1.00 96.69 176 PRO A N 1
ATOM 1302 C CA . PRO A 1 176 ? -7.873 -5.789 2.962 1.00 96.69 176 PRO A CA 1
ATOM 1303 C C . PRO A 1 176 ? -6.376 -5.751 2.640 1.00 96.69 176 PRO A C 1
ATOM 1305 O O . PRO A 1 176 ? -5.855 -6.581 1.897 1.00 96.69 176 PRO A O 1
ATOM 1308 N N . LEU A 1 177 ? -5.688 -4.763 3.202 1.00 95.62 177 LEU A N 1
ATOM 1309 C CA . LEU A 1 177 ? -4.245 -4.583 3.088 1.00 95.62 177 LEU A CA 1
ATOM 1310 C C . LEU A 1 177 ? -3.505 -5.323 4.204 1.00 95.62 177 LEU A C 1
ATOM 1312 O O . LEU A 1 177 ? -2.525 -6.016 3.949 1.00 95.62 177 LEU A O 1
ATOM 1316 N N . ALA A 1 178 ? -3.956 -5.138 5.444 1.00 95.44 178 ALA A N 1
ATOM 1317 C CA . ALA A 1 178 ? -3.370 -5.734 6.638 1.00 95.44 178 ALA A CA 1
ATOM 1318 C C . ALA A 1 178 ? -4.385 -5.719 7.784 1.00 95.44 178 ALA A C 1
ATOM 1320 O O . ALA A 1 178 ? -5.215 -4.815 7.864 1.00 95.44 178 ALA A O 1
ATOM 1321 N N . THR A 1 179 ? -4.276 -6.674 8.705 1.00 94.44 179 THR A N 1
ATOM 1322 C CA . THR A 1 179 ? -5.044 -6.681 9.954 1.00 94.44 179 THR A CA 1
ATOM 1323 C C . THR A 1 179 ? -4.080 -6.526 11.121 1.00 94.44 179 THR A C 1
ATOM 1325 O O . THR A 1 179 ? -3.193 -7.354 11.317 1.00 94.44 179 THR A O 1
ATOM 1328 N N . LEU A 1 180 ? -4.244 -5.449 11.882 1.00 92.12 180 LEU A N 1
ATOM 1329 C CA . LEU A 1 180 ? -3.494 -5.174 13.095 1.00 92.12 180 LEU A CA 1
ATOM 1330 C C . LEU A 1 180 ? -4.326 -5.609 14.296 1.00 92.12 180 LEU A C 1
ATOM 1332 O O . LEU A 1 180 ? -5.500 -5.260 14.412 1.00 92.12 180 LEU A O 1
ATOM 1336 N N . VAL A 1 181 ? -3.695 -6.344 15.203 1.00 88.62 181 VAL A N 1
ATOM 1337 C CA . VAL A 1 181 ? -4.265 -6.659 16.511 1.00 88.62 181 VAL A CA 1
ATOM 1338 C C . VAL A 1 181 ? -3.561 -5.769 17.520 1.00 88.62 181 VAL A C 1
ATOM 1340 O O . VAL A 1 181 ? -2.355 -5.902 17.734 1.00 88.62 181 VAL A O 1
ATOM 1343 N N . THR A 1 182 ? -4.289 -4.836 18.123 1.00 77.19 182 THR A N 1
ATOM 1344 C CA . THR A 1 182 ? -3.751 -4.026 19.211 1.00 77.19 182 THR A CA 1
ATOM 1345 C C . THR A 1 182 ? -3.799 -4.869 20.476 1.00 77.19 182 THR A C 1
ATOM 1347 O O . THR A 1 182 ? -4.823 -4.955 21.147 1.00 77.19 182 THR A O 1
ATOM 1350 N N . SER A 1 183 ? -2.694 -5.539 20.792 1.00 68.38 183 SER A N 1
ATOM 1351 C CA . SER A 1 183 ? -2.463 -6.012 22.154 1.00 68.38 183 SER A CA 1
ATOM 1352 C C . SER A 1 183 ? -2.214 -4.781 23.018 1.00 68.38 183 SER A C 1
ATOM 1354 O O . SER A 1 183 ? -1.296 -4.021 22.698 1.00 68.38 183 SER A O 1
ATOM 1356 N N . ASP A 1 184 ? -3.035 -4.574 24.047 1.00 57.75 18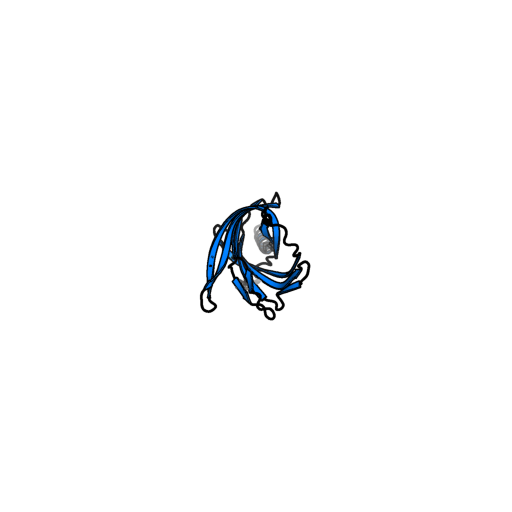4 ASP A N 1
ATOM 1357 C CA . ASP A 1 184 ? -3.009 -3.389 24.904 1.00 57.75 184 ASP A CA 1
ATOM 1358 C C . ASP A 1 184 ? -1.601 -2.857 25.161 1.00 57.75 184 ASP A C 1
ATOM 1360 O O . ASP A 1 184 ? -0.680 -3.592 25.546 1.00 57.75 184 ASP A O 1
ATOM 1364 N N . ALA A 1 185 ? -1.461 -1.540 24.983 1.00 50.09 185 ALA A N 1
ATOM 1365 C CA . ALA A 1 185 ? -0.368 -0.781 25.554 1.00 50.09 185 ALA A CA 1
ATOM 1366 C C . ALA A 1 185 ? -0.226 -1.249 26.997 1.00 50.09 185 ALA A C 1
ATOM 1368 O O . ALA A 1 185 ? -1.159 -1.089 27.781 1.00 50.09 185 ALA A O 1
ATOM 1369 N N . LYS A 1 186 ? 0.908 -1.891 27.317 1.00 46.38 186 LYS A N 1
ATOM 1370 C CA . LYS A 1 186 ? 1.238 -2.326 28.674 1.00 46.38 186 LYS A CA 1
ATOM 1371 C C . LYS A 1 186 ? 0.832 -1.192 29.596 1.00 46.38 186 LYS A C 1
ATOM 1373 O O . LYS A 1 186 ? 1.495 -0.155 29.571 1.00 46.38 186 LYS A O 1
ATOM 1378 N N . LEU A 1 187 ? -0.263 -1.382 30.339 1.00 44.56 187 LEU A N 1
ATOM 1379 C CA . LEU A 1 187 ? -0.709 -0.463 31.369 1.00 44.56 187 LEU A CA 1
ATOM 1380 C C . LEU A 1 187 ? 0.542 -0.251 32.206 1.00 44.56 187 LEU A C 1
ATOM 1382 O O . LEU A 1 187 ? 1.024 -1.202 32.833 1.00 44.56 187 LEU A O 1
ATOM 1386 N N . SER A 1 188 ? 1.177 0.913 32.045 1.00 43.28 188 SER A N 1
ATOM 1387 C CA . SER A 1 188 ? 2.447 1.180 32.688 1.00 43.28 188 SER A CA 1
ATOM 1388 C C . SER A 1 188 ? 2.156 0.960 34.149 1.00 43.28 188 SER A C 1
ATOM 1390 O O . SER A 1 188 ? 1.350 1.671 34.749 1.00 43.28 188 SER A O 1
ATOM 1392 N N . ARG A 1 189 ? 2.753 -0.099 34.694 1.00 43.28 189 ARG A N 1
ATOM 1393 C CA . ARG A 1 189 ? 2.779 -0.393 36.112 1.00 43.28 189 ARG A CA 1
ATOM 1394 C C . ARG A 1 189 ? 3.620 0.693 36.785 1.00 43.28 189 ARG A C 1
ATOM 1396 O O . ARG A 1 189 ? 4.567 0.392 37.498 1.00 43.28 189 ARG A O 1
ATOM 1403 N N . GLN A 1 190 ? 3.231 1.958 36.665 1.00 42.12 190 GLN A N 1
ATOM 1404 C CA . GLN A 1 190 ? 3.155 2.792 37.844 1.00 42.12 190 GLN A CA 1
ATOM 1405 C C . GLN A 1 190 ? 2.055 2.181 38.710 1.00 42.12 190 GLN A C 1
ATOM 1407 O O . GLN A 1 190 ? 0.942 2.686 38.819 1.00 42.12 190 GLN A O 1
ATOM 1412 N N . LEU A 1 191 ? 2.403 1.035 39.314 1.00 48.31 191 LEU A N 1
ATOM 1413 C CA . LEU A 1 191 ? 1.936 0.684 40.632 1.00 48.31 191 LEU A CA 1
ATOM 1414 C C . LEU A 1 191 ? 2.024 1.984 41.419 1.00 48.31 191 LEU A C 1
ATOM 1416 O O . LEU A 1 191 ? 3.110 2.446 41.781 1.00 48.31 191 LEU A O 1
ATOM 1420 N N . MET A 1 192 ? 0.861 2.580 41.641 1.00 46.12 192 MET A N 1
ATOM 1421 C CA . MET A 1 192 ? 0.637 3.375 42.820 1.00 46.12 192 MET A CA 1
ATOM 1422 C C . MET A 1 192 ? 1.273 2.574 43.950 1.00 46.12 192 MET A C 1
ATOM 1424 O O . MET A 1 192 ? 0.905 1.422 44.193 1.00 46.12 192 MET A O 1
ATOM 1428 N N . LYS A 1 193 ? 2.310 3.143 44.565 1.00 42.56 193 LYS A N 1
ATOM 1429 C CA . LYS A 1 193 ? 2.792 2.707 45.866 1.00 42.56 193 LYS A CA 1
ATOM 1430 C C . LYS A 1 193 ? 1.595 2.842 46.800 1.00 42.56 193 LYS A C 1
ATOM 1432 O O . LYS A 1 193 ? 1.399 3.897 47.389 1.00 42.56 193 LYS A O 1
ATOM 1437 N N . ALA A 1 194 ? 0.744 1.823 46.859 1.00 46.22 194 ALA A N 1
ATOM 1438 C CA . ALA A 1 194 ? -0.259 1.722 47.893 1.00 46.22 194 ALA A CA 1
ATOM 1439 C C . ALA A 1 194 ? 0.536 1.656 49.202 1.00 46.22 194 ALA A C 1
ATOM 1441 O O . 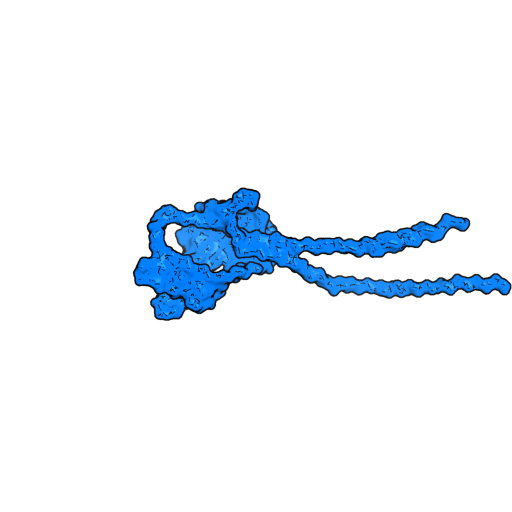ALA A 1 194 ? 1.359 0.745 49.354 1.00 46.22 194 ALA A O 1
ATOM 1442 N N . PRO A 1 195 ? 0.402 2.636 50.110 1.00 47.59 195 PRO A N 1
ATOM 1443 C CA . PRO A 1 195 ? 1.012 2.505 51.414 1.00 47.59 195 PRO A CA 1
ATOM 1444 C C . PRO A 1 195 ? 0.392 1.270 52.066 1.00 47.59 195 PRO A C 1
ATOM 1446 O O . PRO A 1 195 ? -0.824 1.175 52.225 1.00 47.59 195 PRO A O 1
ATOM 1449 N N . VAL A 1 196 ? 1.243 0.308 52.410 1.00 47.62 196 VAL A N 1
ATOM 1450 C CA . VAL A 1 196 ? 0.910 -0.782 53.322 1.00 47.62 196 VAL A CA 1
ATOM 1451 C C . VAL A 1 196 ? 0.582 -0.123 54.660 1.00 47.62 196 VAL A C 1
ATOM 1453 O O . VAL A 1 196 ? 1.468 0.140 55.471 1.00 47.62 196 VAL A O 1
ATOM 1456 N N . ILE A 1 197 ? -0.687 0.224 54.873 1.00 48.56 197 ILE A N 1
ATOM 1457 C CA . ILE A 1 197 ? -1.184 0.608 56.190 1.00 48.56 197 ILE A CA 1
ATOM 1458 C C . ILE A 1 197 ? -1.271 -0.695 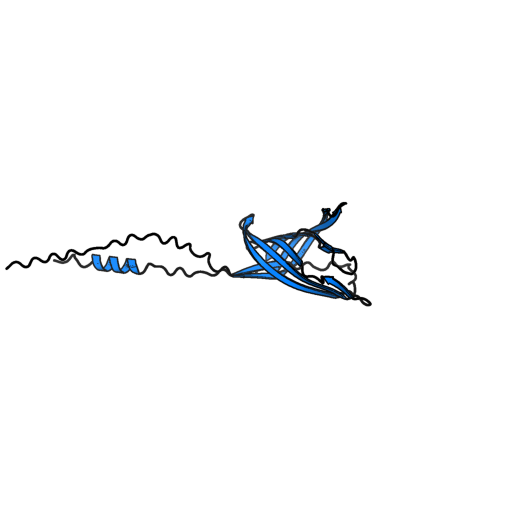56.983 1.00 48.56 197 ILE A C 1
ATOM 1460 O O . ILE A 1 197 ? -2.263 -1.419 56.939 1.00 48.56 197 ILE A O 1
ATOM 1464 N N . LEU A 1 198 ? -0.175 -1.015 57.670 1.00 44.44 198 LEU A N 1
ATOM 1465 C CA . LEU A 1 198 ? -0.131 -1.980 58.762 1.00 44.44 198 LEU A CA 1
ATOM 1466 C C . LEU A 1 198 ? -1.067 -1.474 59.868 1.00 44.44 198 LEU A C 1
ATOM 1468 O O . LEU A 1 198 ? -0.666 -0.706 60.740 1.00 44.44 198 LEU A O 1
ATOM 1472 N N . LEU A 1 199 ? -2.335 -1.887 59.824 1.00 43.75 199 LEU A N 1
ATOM 1473 C CA . LEU A 1 199 ? -3.231 -1.796 60.971 1.00 43.75 199 LEU A CA 1
ATOM 1474 C C . LEU A 1 199 ? -2.768 -2.831 62.008 1.00 43.75 199 LEU A C 1
ATOM 1476 O O . LEU A 1 199 ? -3.192 -3.984 62.012 1.00 43.75 199 LEU A O 1
ATOM 1480 N N . LEU A 1 200 ? -1.850 -2.412 62.879 1.00 45.44 200 LEU A N 1
ATOM 1481 C CA . LEU A 1 200 ? -1.559 -3.088 64.139 1.00 45.44 200 LEU A CA 1
ATOM 1482 C C . LEU A 1 200 ? -2.791 -2.961 65.041 1.00 45.44 200 LEU A C 1
ATOM 1484 O O . LEU A 1 200 ? -3.047 -1.916 65.638 1.00 45.44 200 LEU A O 1
ATOM 1488 N N . GLY A 1 201 ? -3.570 -4.038 65.113 1.00 41.50 201 GLY A N 1
ATOM 1489 C CA . GLY A 1 201 ? -4.628 -4.202 66.099 1.00 41.50 201 GLY A CA 1
ATOM 1490 C C . GLY A 1 201 ? -4.032 -4.331 67.498 1.00 41.50 201 GLY A C 1
ATOM 1491 O O . GLY A 1 201 ? -3.479 -5.370 67.851 1.00 41.50 201 GLY A O 1
ATOM 1492 N N . ALA A 1 202 ? -4.170 -3.282 68.306 1.00 44.47 202 ALA A N 1
ATOM 1493 C CA . ALA A 1 202 ? -4.006 -3.364 69.748 1.00 44.47 202 ALA A CA 1
ATOM 1494 C C . ALA A 1 202 ? -5.232 -4.077 70.342 1.00 44.47 202 ALA A C 1
ATOM 1496 O O . ALA A 1 202 ? -6.289 -3.477 70.535 1.00 44.47 202 ALA A O 1
ATOM 1497 N N . ILE A 1 203 ? -5.096 -5.373 70.621 1.00 51.09 203 ILE A N 1
ATOM 1498 C CA . ILE A 1 203 ? -6.032 -6.118 71.467 1.00 51.09 203 ILE A CA 1
ATOM 1499 C C . ILE A 1 203 ? -5.682 -5.773 72.922 1.00 51.09 203 ILE A C 1
ATOM 1501 O O . ILE A 1 203 ? -4.841 -6.415 73.544 1.00 51.09 203 ILE A O 1
ATOM 1505 N N . MET A 1 204 ? -6.301 -4.716 73.457 1.00 48.12 204 MET A N 1
ATOM 1506 C CA . MET A 1 204 ? -6.442 -4.527 74.903 1.00 48.12 204 MET A CA 1
ATOM 1507 C C . MET A 1 204 ? -7.708 -5.257 75.353 1.00 48.12 204 MET A C 1
ATOM 1509 O O . MET A 1 204 ? -8.815 -4.751 75.194 1.00 48.12 204 MET A O 1
ATOM 1513 N N . THR A 1 205 ? -7.544 -6.426 75.963 1.00 52.03 205 THR A N 1
ATOM 1514 C CA . THR A 1 205 ? -8.551 -6.999 76.863 1.00 52.03 205 THR A CA 1
ATOM 1515 C C . THR A 1 205 ? -7.974 -7.013 78.269 1.00 52.03 205 THR A C 1
ATOM 1517 O O . THR A 1 205 ? -7.158 -7.865 78.611 1.00 52.03 205 THR A O 1
ATOM 1520 N N . MET A 1 206 ? -8.393 -6.024 79.066 1.00 43.44 206 MET A N 1
ATOM 1521 C CA . MET A 1 206 ? -8.341 -6.070 80.525 1.00 43.44 206 MET A CA 1
ATOM 1522 C C . MET A 1 206 ? -9.218 -7.231 81.005 1.00 43.44 206 MET A C 1
ATOM 1524 O O . MET A 1 206 ? -10.417 -7.250 80.731 1.00 43.44 206 MET A O 1
ATOM 1528 N N . ILE A 1 207 ? -8.631 -8.163 81.750 1.00 55.19 207 ILE A N 1
ATOM 1529 C CA . ILE A 1 207 ? -9.363 -9.031 82.671 1.00 55.19 207 ILE A CA 1
ATOM 1530 C C . ILE A 1 207 ? -9.103 -8.455 84.060 1.00 55.19 207 ILE A C 1
ATOM 1532 O O . ILE A 1 207 ? -7.970 -8.473 84.535 1.00 55.19 207 ILE A O 1
ATOM 1536 N N . ALA A 1 208 ? -10.147 -7.898 84.668 1.00 47.62 208 ALA A N 1
ATOM 1537 C CA . ALA A 1 208 ? -10.187 -7.584 86.087 1.00 47.62 208 ALA A CA 1
ATOM 1538 C C . ALA A 1 208 ? -11.008 -8.676 86.784 1.00 47.62 208 ALA A C 1
ATOM 1540 O O . ALA A 1 208 ? -12.164 -8.899 86.415 1.00 47.62 208 ALA A O 1
ATOM 1541 N N . ILE A 1 209 ? -10.394 -9.341 87.762 1.00 53.72 209 ILE A N 1
ATOM 1542 C CA . ILE A 1 209 ? -11.047 -9.985 88.908 1.00 53.72 209 ILE A CA 1
ATOM 1543 C C . ILE A 1 209 ? -10.300 -9.482 90.137 1.00 53.72 209 ILE A C 1
ATOM 1545 O O . ILE A 1 209 ? -9.049 -9.511 90.087 1.00 53.72 209 ILE A O 1
#

Nearest PDB structures (foldseek):
  5xll-assembly1_B  TM=2.989E-01  e=4.643E-02  Mycobacterium tuberculosis H37Rv
  3ild-assembly1_A  TM=3.090E-01  e=9.996E-01  Captovirus AFV1
  3ile-assembly1_A  TM=2.947E-01  e=2.366E+00  Captovirus AFV1
  7t5q-assembly1_I  TM=2.849E-01  e=2.935E+00  Homo sapiens
  3ii3-assembly1_A  TM=2.236E-01  e=8.616E+00  Captovirus AFV1

Radius of gyration: 30.25 Å; Cα contacts (8 Å, |Δi|>4): 388; chains: 1; bounding box: 50×30×115 Å

Organism: NCBI:txid109636

Secondary structure (DSSP, 8-state):
---SSSHHHHHHHSSTT--------EEEEEEEEPPPPPTT----S-EEEEEEEEEEEEEEE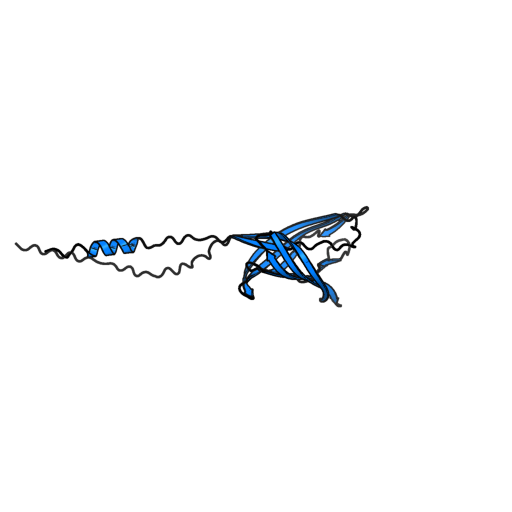-GGGPEEEEEEEEEEEEEEE-SS-EEEEESS-EEEEEEEEE-SSEEEEEEPPEEEE-TTT--EEEEPEEEEEEEEETTTTEEEEEEEEEEEEEETTTEEEEEEEEEEEEEEEEEEEEEEEE---------------------------

Foldseek 3Di:
DPDDPPVVVVVVVVVPPPPPPPPPWDKDWDKDFDDDDDPPPPPQQWDKDWDWDKDKDFPAADPPRWTKIKIKIWTCWIWIDHPVDIDTPHPHIDIDIWMWTDDPFKIWTWFDWDWDQDPDPRDIDTRKIKTKIWTDDVVVQKIKIWMWIWTWDDDPDRDTDIDGDDIDIDMGGIDTPDMDTDPDDPPPPPVPPPPPPPPPDDPDDDDDD

Solvent-accessible surface area (backbone atoms only — not comparable to full-atom values): 12725 Å² total; per-residue (Å²): 142,91,78,79,76,68,67,64,60,60,61,62,63,66,70,73,66,74,67,80,72,76,80,77,65,48,75,47,72,43,69,45,60,46,76,73,81,68,92,79,67,74,77,63,76,50,47,76,51,75,42,66,49,79,47,75,43,81,76,48,79,37,72,97,79,15,40,21,28,43,37,38,40,38,42,47,33,32,36,39,39,41,95,90,51,73,48,73,66,31,79,69,64,46,75,50,72,33,45,36,29,43,45,95,45,38,37,40,39,45,38,72,44,44,74,46,83,35,90,90,78,78,52,72,48,79,40,70,9,38,39,35,44,31,43,46,38,76,89,80,41,30,26,41,34,45,35,35,40,24,41,56,37,87,40,91,84,92,39,75,45,77,44,82,72,48,77,49,75,52,60,28,46,56,42,81,71,49,76,47,71,45,71,72,77,74,76,72,78,73,65,72,81,71,78,83,77,78,78,78,80,81,85,81,77,86,84,86,131